Protein AF-A0AAN7Q0F1-F1 (afdb_monomer_lite)

Secondary structure (DSSP, 8-state):
----------TTHHHHHHHHHHHHHHTTTT--EEEEETTEEEEE-HHHHHHH-HHHHHHHHH--S-SS-EEE-TT--HHHHHHHHHHHHHS-----TTTHHHHHHHHHHTT-TTTTT----GGGS-HHHHTTT---HHHHHHHHHHHHHHHHHHHHTTS----------------------S-TTTTHHHHHHTTSS---EE-SSSS-EESSHHHHHHHHHHH-HHHHHHHHTT-

Sequence (235 aa):
MEDQQFILRWHYHETTLLRNLPQLLEAEILTDITISADNQLVKAHRIILASCSPYFLQLFQNMGALQHPVIILHNTNYEELKSLITFIYRGQCLITKKQLPGLLSLAKMLQIQGLCDMKVPFELLNKDVLTKQMHSRDEKIKIRNIVDEEVMKNREEKDNFPVIEREQVKSDHDGGGLDASTSKKSKELLVHMETHEEGCYMCQSCPHVSRSRDALRKHVSYRHQEQYNIKKRRK

InterPro domains:
  IPR000210 BTB/POZ domain [PF00651] (23-117)
  IPR000210 BTB/POZ domain [PS50097] (31-97)
  IPR000210 BTB/POZ domain [SM00225] (31-127)
  IPR011333 SKP1/BTB/POZ domain superfamily [G3DSA:3.30.710.10] (1-120)
  IPR011333 SKP1/BTB/POZ domain superfamily [SSF54695] (7-118)
  IPR051095 Drosophila Developmental Transcription Regulators [PTHR23110] (1-118)

Radius of gyration: 27.04 Å; chains: 1; bounding box: 62×56×85 Å

pLDDT: mean 73.84, std 24.08, range [25.7, 98.44]

Structure (mmCIF, N/CA/C/O backbone):
data_AF-A0AAN7Q0F1-F1
#
_entry.id   AF-A0AAN7Q0F1-F1
#
loop_
_atom_site.group_PDB
_atom_site.id
_atom_site.type_symbol
_atom_site.label_atom_id
_atom_site.label_alt_id
_atom_site.label_comp_id
_atom_site.label_asym_id
_atom_site.label_entity_id
_atom_site.label_seq_id
_atom_site.pdbx_PDB_ins_code
_atom_site.Cartn_x
_atom_site.Cartn_y
_atom_site.Cartn_z
_atom_site.occupancy
_atom_site.B_iso_or_equiv
_atom_site.auth_seq_id
_atom_site.auth_comp_id
_atom_site.auth_asym_id
_atom_site.auth_atom_id
_atom_site.pdbx_PDB_model_num
ATOM 1 N N . MET A 1 1 ? 27.829 -25.741 -33.330 1.00 59.59 1 MET A N 1
ATOM 2 C CA . MET A 1 1 ? 28.224 -24.939 -32.157 1.00 59.59 1 MET A CA 1
ATOM 3 C C . MET A 1 1 ? 27.046 -25.000 -31.215 1.00 59.59 1 MET A C 1
ATOM 5 O O . MET A 1 1 ? 25.963 -24.632 -31.640 1.00 59.59 1 MET A O 1
ATOM 9 N N . GLU A 1 2 ? 27.218 -25.597 -30.041 1.00 68.69 2 GLU A N 1
ATOM 10 C CA . GLU A 1 2 ? 26.165 -25.605 -29.022 1.00 68.69 2 GLU A CA 1
ATOM 11 C C . GLU A 1 2 ? 26.059 -24.203 -28.418 1.00 68.69 2 GLU A C 1
ATOM 13 O O . GLU A 1 2 ? 27.077 -23.613 -28.045 1.00 68.69 2 GLU A O 1
ATOM 18 N N . ASP A 1 3 ? 24.841 -23.666 -28.362 1.00 80.62 3 ASP A N 1
ATOM 19 C CA . ASP A 1 3 ? 24.580 -22.354 -27.779 1.00 80.62 3 ASP A CA 1
ATOM 20 C C . ASP A 1 3 ? 24.811 -22.408 -26.266 1.00 80.62 3 ASP A C 1
ATOM 22 O O . ASP A 1 3 ? 24.102 -23.087 -25.520 1.00 80.62 3 ASP A O 1
ATOM 26 N N . GLN A 1 4 ? 25.829 -21.685 -25.802 1.00 88.00 4 GLN A N 1
ATOM 27 C CA . GLN A 1 4 ? 26.114 -21.549 -24.378 1.00 88.00 4 GLN A CA 1
ATOM 28 C C . GLN A 1 4 ? 25.068 -20.649 -23.710 1.00 88.00 4 GLN A C 1
ATOM 30 O O . GLN A 1 4 ? 24.774 -19.554 -24.190 1.00 88.00 4 GLN A O 1
ATOM 35 N N . GLN A 1 5 ? 24.534 -21.093 -22.569 1.00 91.81 5 GLN A N 1
ATOM 36 C CA . GLN A 1 5 ? 23.579 -20.332 -21.760 1.00 91.81 5 GLN A CA 1
ATOM 37 C C . GLN A 1 5 ? 24.261 -19.715 -20.534 1.00 91.81 5 GLN A C 1
ATOM 39 O O . GLN A 1 5 ? 25.061 -20.363 -19.859 1.00 91.81 5 GLN A O 1
ATOM 44 N N . PHE A 1 6 ? 23.899 -18.470 -20.213 1.00 93.25 6 PHE A N 1
ATOM 45 C CA . PHE A 1 6 ? 24.418 -17.725 -19.063 1.00 93.25 6 PHE A CA 1
ATOM 46 C C . PHE A 1 6 ? 23.272 -17.250 -18.165 1.00 93.25 6 PHE A C 1
ATOM 48 O O . PHE A 1 6 ? 22.249 -16.775 -18.654 1.00 93.25 6 PHE A O 1
ATOM 55 N N . ILE A 1 7 ? 23.467 -17.321 -16.844 1.00 94.00 7 ILE A N 1
ATOM 56 C CA . ILE A 1 7 ? 22.547 -16.745 -15.854 1.00 94.00 7 ILE A CA 1
ATOM 57 C C . ILE A 1 7 ? 23.169 -15.469 -15.294 1.00 94.00 7 ILE A C 1
ATOM 59 O O . ILE A 1 7 ? 24.209 -15.503 -14.637 1.00 94.00 7 ILE A O 1
ATOM 63 N N . LEU A 1 8 ? 22.499 -14.340 -15.515 1.00 95.44 8 LEU A N 1
ATOM 64 C CA . LEU A 1 8 ? 22.856 -13.059 -14.914 1.00 95.44 8 LEU A CA 1
ATOM 65 C C . LEU A 1 8 ? 21.983 -12.817 -13.684 1.00 95.44 8 LEU A C 1
ATOM 67 O O . LEU A 1 8 ? 20.759 -12.922 -13.747 1.00 95.44 8 LEU A O 1
ATOM 71 N N . ARG A 1 9 ? 22.605 -12.467 -12.556 1.00 95.31 9 ARG A N 1
ATOM 72 C CA . ARG A 1 9 ? 21.896 -12.180 -11.305 1.00 95.31 9 ARG A CA 1
ATOM 73 C C . ARG A 1 9 ? 22.138 -10.744 -10.875 1.00 95.31 9 ARG A C 1
ATOM 75 O O . ARG A 1 9 ? 23.267 -10.354 -10.589 1.00 95.31 9 ARG A O 1
ATOM 82 N N . TRP A 1 10 ? 21.063 -9.977 -10.732 1.00 96.06 10 TRP A N 1
ATOM 83 C CA . TRP A 1 10 ? 21.139 -8.647 -10.142 1.00 96.06 10 TRP A CA 1
ATOM 84 C C . TRP A 1 10 ? 21.043 -8.734 -8.613 1.00 96.06 10 TRP A C 1
ATOM 86 O O . TRP A 1 10 ? 19.984 -9.001 -8.049 1.00 96.06 10 TRP A O 1
ATOM 96 N N . HIS A 1 11 ? 22.170 -8.501 -7.935 1.00 92.50 11 HIS A N 1
ATOM 97 C CA . HIS A 1 11 ? 22.303 -8.680 -6.483 1.00 92.50 11 HIS A CA 1
ATOM 98 C C . HIS A 1 11 ? 21.330 -7.828 -5.643 1.00 92.50 11 HIS A C 1
ATOM 100 O O . HIS A 1 11 ? 20.888 -8.274 -4.589 1.00 92.50 11 HIS A O 1
ATOM 106 N N . TYR A 1 12 ? 20.962 -6.636 -6.122 1.00 93.81 12 TYR A N 1
ATOM 107 C CA . TYR A 1 12 ? 20.107 -5.677 -5.410 1.00 93.81 12 TYR A CA 1
ATOM 108 C C . TYR A 1 12 ? 18.735 -5.483 -6.069 1.00 93.81 12 TYR A C 1
ATOM 110 O O . TYR A 1 12 ? 18.110 -4.447 -5.861 1.00 93.81 12 TYR A O 1
ATOM 118 N N . HIS A 1 13 ? 18.273 -6.429 -6.893 1.00 95.44 13 HIS A N 1
ATOM 119 C CA . HIS A 1 13 ? 17.005 -6.298 -7.621 1.00 95.44 13 HIS A CA 1
ATOM 120 C C . HIS A 1 13 ? 15.819 -6.023 -6.683 1.00 95.44 13 HIS A C 1
ATOM 122 O O . HIS A 1 13 ? 15.167 -4.987 -6.788 1.00 95.44 13 HIS A O 1
ATOM 128 N N . GLU A 1 14 ? 15.599 -6.908 -5.709 1.00 92.19 14 GLU A N 1
ATOM 129 C CA . GLU A 1 14 ? 14.485 -6.812 -4.760 1.00 92.19 14 GLU A CA 1
ATOM 130 C C . GLU A 1 14 ? 14.568 -5.538 -3.907 1.00 92.19 14 GLU A C 1
ATOM 132 O O . GLU A 1 14 ? 13.613 -4.769 -3.834 1.00 92.19 14 GLU A O 1
ATOM 137 N N . THR A 1 15 ? 15.735 -5.251 -3.321 1.00 93.69 15 THR A N 1
ATOM 138 C CA . THR A 1 15 ? 15.915 -4.066 -2.468 1.00 93.69 15 THR A CA 1
ATOM 139 C C . THR A 1 15 ? 15.787 -2.757 -3.241 1.00 93.69 15 THR A C 1
ATOM 141 O O . THR A 1 15 ? 15.302 -1.771 -2.688 1.00 93.69 15 THR A O 1
ATOM 144 N N . THR A 1 16 ? 16.183 -2.732 -4.517 1.00 93.94 16 THR A N 1
ATOM 145 C CA . THR A 1 16 ? 15.994 -1.564 -5.387 1.00 93.94 16 THR A CA 1
ATOM 146 C C . THR A 1 16 ? 14.513 -1.320 -5.647 1.00 93.94 16 THR A C 1
ATOM 148 O O . THR A 1 16 ? 14.058 -0.189 -5.490 1.00 93.94 16 THR A O 1
ATOM 151 N N . LEU A 1 17 ? 13.750 -2.367 -5.979 1.00 92.62 17 LEU A N 1
ATOM 152 C CA . LEU A 1 17 ? 12.304 -2.255 -6.179 1.00 92.62 17 LEU A CA 1
ATOM 153 C C . LEU A 1 17 ? 11.599 -1.773 -4.906 1.00 92.62 17 LEU A C 1
ATOM 155 O O . LEU A 1 17 ? 10.902 -0.760 -4.940 1.00 92.62 17 LEU A O 1
ATOM 159 N N . LEU A 1 18 ? 11.849 -2.431 -3.770 1.00 92.81 18 LEU A N 1
ATOM 160 C CA . LEU A 1 18 ? 11.224 -2.087 -2.487 1.00 92.81 18 LEU A CA 1
ATOM 161 C C . LEU A 1 18 ? 11.570 -0.669 -2.013 1.00 92.81 18 LEU A C 1
ATOM 163 O O . LEU A 1 18 ? 10.745 -0.007 -1.391 1.00 92.81 18 LEU A O 1
ATOM 167 N N . ARG A 1 19 ? 12.776 -0.171 -2.315 1.00 94.25 19 ARG A N 1
ATOM 168 C CA . ARG A 1 19 ? 13.173 1.204 -1.981 1.00 94.25 19 ARG A CA 1
ATOM 169 C C . ARG A 1 19 ? 12.475 2.244 -2.856 1.00 94.25 19 ARG A C 1
ATOM 171 O O . ARG A 1 19 ? 12.146 3.320 -2.362 1.00 94.25 19 ARG A O 1
ATOM 178 N N . ASN A 1 20 ? 12.286 1.946 -4.138 1.00 96.44 20 ASN A N 1
ATOM 179 C CA . ASN A 1 20 ? 11.806 2.923 -5.111 1.00 96.44 20 ASN A CA 1
ATOM 180 C C . ASN A 1 20 ? 10.270 3.027 -5.132 1.00 96.44 20 ASN A C 1
ATOM 182 O O . ASN A 1 20 ? 9.744 4.114 -5.347 1.00 96.44 20 ASN A O 1
ATOM 186 N N . LEU A 1 21 ? 9.537 1.936 -4.878 1.00 96.31 21 LEU A N 1
ATOM 187 C CA . LEU A 1 21 ? 8.065 1.933 -4.914 1.00 96.31 21 LEU A CA 1
ATOM 188 C C . LEU A 1 21 ? 7.411 2.977 -3.981 1.00 96.31 21 LEU A C 1
ATOM 190 O O . LEU A 1 21 ? 6.522 3.693 -4.445 1.00 96.31 21 LEU A O 1
ATOM 194 N N . PRO A 1 22 ? 7.837 3.146 -2.710 1.00 96.88 22 PRO A N 1
ATOM 195 C CA . PRO A 1 22 ? 7.318 4.216 -1.856 1.00 96.88 22 PRO A CA 1
ATOM 196 C C . PRO A 1 22 ? 7.582 5.622 -2.407 1.00 96.88 22 PRO A C 1
ATOM 198 O O . PRO A 1 22 ? 6.739 6.498 -2.259 1.00 96.88 22 PRO A O 1
ATOM 201 N N . GLN A 1 23 ? 8.729 5.838 -3.060 1.00 97.12 23 GLN A N 1
ATOM 202 C CA . GLN A 1 23 ? 9.081 7.139 -3.639 1.00 97.12 23 GLN A CA 1
ATOM 203 C C . GLN A 1 23 ? 8.182 7.479 -4.832 1.00 97.12 23 GLN A C 1
ATOM 205 O O . GLN A 1 23 ? 7.771 8.626 -4.982 1.00 97.12 23 GLN A O 1
ATOM 210 N N . LEU A 1 24 ? 7.841 6.481 -5.657 1.00 98.12 24 LEU A N 1
ATOM 211 C CA . LEU A 1 24 ? 6.886 6.653 -6.755 1.00 98.12 24 LEU A CA 1
ATOM 212 C C . LEU A 1 24 ? 5.495 7.022 -6.233 1.00 98.12 24 LEU A C 1
ATOM 214 O O . LEU A 1 24 ? 4.855 7.906 -6.792 1.00 98.12 24 LEU A O 1
ATOM 218 N N . LEU A 1 25 ? 5.058 6.395 -5.135 1.00 97.81 25 LEU A N 1
ATOM 219 C CA . LEU A 1 25 ? 3.794 6.733 -4.482 1.00 97.81 25 LEU A CA 1
ATOM 220 C C . LEU A 1 25 ? 3.794 8.171 -3.946 1.00 97.81 25 LEU A C 1
ATOM 222 O O . LEU A 1 25 ? 2.850 8.908 -4.205 1.00 97.81 25 LEU A O 1
ATOM 226 N N . GLU A 1 26 ? 4.840 8.571 -3.219 1.00 96.62 26 GLU A N 1
ATOM 227 C CA . GLU A 1 26 ? 4.962 9.918 -2.639 1.00 96.62 26 GLU A CA 1
ATOM 228 C C . GLU A 1 26 ? 5.005 11.018 -3.703 1.00 96.62 26 GLU A C 1
ATOM 230 O O . GLU A 1 26 ? 4.453 12.095 -3.497 1.00 96.62 26 GLU A O 1
ATOM 235 N N . ALA A 1 27 ? 5.634 10.739 -4.845 1.00 97.75 27 ALA A N 1
ATOM 236 C CA . ALA A 1 27 ? 5.662 11.637 -5.995 1.00 97.75 27 ALA A CA 1
ATOM 237 C C . ALA A 1 27 ? 4.423 11.506 -6.904 1.00 97.75 27 ALA A C 1
ATOM 239 O O . ALA A 1 27 ? 4.342 12.191 -7.922 1.00 97.75 27 ALA A O 1
ATOM 240 N N . GLU A 1 28 ? 3.486 10.612 -6.571 1.00 97.38 28 GLU A N 1
ATOM 241 C CA . GLU A 1 28 ? 2.289 10.274 -7.353 1.00 97.38 28 GLU A CA 1
ATOM 242 C C . GLU A 1 28 ? 2.571 9.848 -8.812 1.00 97.38 28 GLU A C 1
ATOM 244 O O . GLU A 1 28 ? 1.696 9.913 -9.681 1.00 97.38 28 GLU A O 1
ATOM 249 N N . ILE A 1 29 ? 3.787 9.374 -9.090 1.00 97.69 29 ILE A N 1
ATOM 250 C CA . ILE A 1 29 ? 4.249 8.982 -10.425 1.00 97.69 29 ILE A CA 1
ATOM 251 C C . ILE A 1 29 ? 3.625 7.642 -10.800 1.00 97.69 29 ILE A C 1
ATOM 253 O O . ILE A 1 29 ? 3.777 6.681 -10.062 1.00 97.69 29 ILE A O 1
ATOM 257 N N . LEU A 1 30 ? 2.992 7.563 -11.977 1.00 96.88 30 LEU A N 1
ATOM 258 C CA . LEU A 1 30 ? 2.346 6.345 -12.502 1.00 96.88 30 LEU A CA 1
ATOM 259 C C . LEU A 1 30 ? 1.226 5.784 -11.608 1.00 96.88 30 LEU A C 1
ATOM 261 O O . LEU A 1 30 ? 0.838 4.626 -11.756 1.00 96.88 30 LEU A O 1
ATOM 265 N N . THR A 1 31 ? 0.677 6.605 -10.712 1.00 97.75 31 THR A N 1
ATOM 266 C CA . THR A 1 31 ? -0.538 6.240 -9.984 1.00 97.75 31 THR A CA 1
ATOM 267 C C . THR A 1 31 ? -1.717 6.160 -10.953 1.00 97.75 31 THR A C 1
ATOM 269 O O . THR A 1 31 ? -1.927 7.054 -11.768 1.00 97.75 31 THR A O 1
ATOM 272 N N . ASP A 1 32 ? -2.477 5.074 -10.873 1.00 96.62 32 ASP A N 1
ATOM 273 C CA . ASP A 1 32 ? -3.534 4.698 -11.822 1.00 96.62 32 ASP A CA 1
ATOM 274 C C . ASP A 1 32 ? -4.868 4.391 -11.117 1.00 96.62 32 ASP A C 1
ATOM 276 O O . ASP A 1 32 ? -5.808 3.859 -11.712 1.00 96.62 32 ASP A O 1
ATOM 280 N N . ILE A 1 33 ? -4.956 4.711 -9.824 1.00 97.62 33 ILE A N 1
ATOM 281 C CA . ILE A 1 33 ? -6.174 4.623 -9.023 1.00 97.62 33 ILE A CA 1
ATOM 282 C C . ILE A 1 33 ? -6.177 5.651 -7.895 1.00 97.62 33 ILE A C 1
ATOM 284 O O . ILE A 1 33 ? -5.130 6.018 -7.358 1.00 97.62 33 ILE A O 1
ATOM 288 N N . THR A 1 34 ? -7.375 6.085 -7.504 1.00 97.81 34 THR A N 1
ATOM 289 C CA . THR A 1 34 ? -7.605 6.903 -6.310 1.00 97.81 34 THR A CA 1
ATOM 290 C C . THR A 1 34 ? -8.558 6.182 -5.361 1.00 97.81 34 THR A C 1
ATOM 292 O O . THR A 1 34 ? -9.585 5.656 -5.781 1.00 97.81 34 THR A O 1
ATOM 295 N N . ILE A 1 35 ? -8.249 6.176 -4.068 1.00 98.00 35 ILE A N 1
ATOM 296 C CA . ILE A 1 35 ? -9.118 5.662 -3.007 1.00 98.00 35 ILE A CA 1
ATOM 297 C C . ILE A 1 35 ? -9.531 6.837 -2.124 1.00 98.00 35 ILE A C 1
ATOM 299 O O . ILE A 1 35 ? -8.685 7.610 -1.681 1.00 98.00 35 ILE A O 1
ATOM 303 N N . SER A 1 36 ? -10.827 6.980 -1.876 1.00 97.19 36 SER A N 1
ATOM 304 C CA . SER A 1 36 ? -11.393 8.009 -1.019 1.00 97.19 36 SER A CA 1
ATOM 305 C C . SER A 1 36 ? -11.847 7.436 0.319 1.00 97.19 36 SER A C 1
ATOM 307 O O . SER A 1 36 ? -12.524 6.410 0.353 1.00 97.19 36 SER A O 1
ATOM 309 N N . ALA A 1 37 ? -11.499 8.125 1.402 1.00 96.56 37 ALA A N 1
ATOM 310 C CA . ALA A 1 37 ? -11.965 7.875 2.765 1.00 96.56 37 ALA A CA 1
ATOM 311 C C . ALA A 1 37 ? -12.112 9.223 3.488 1.00 96.56 37 ALA A C 1
ATOM 313 O O . ALA A 1 37 ? -11.279 10.106 3.289 1.00 96.56 37 ALA A O 1
ATOM 314 N N . ASP A 1 38 ? -13.169 9.406 4.285 1.00 93.94 38 ASP A N 1
ATOM 315 C CA . ASP A 1 38 ? -13.500 10.675 4.963 1.00 93.94 38 ASP A CA 1
ATOM 316 C C . ASP A 1 38 ? -13.369 11.929 4.069 1.00 93.94 38 ASP A C 1
ATOM 318 O O . ASP A 1 38 ? -12.799 12.944 4.470 1.00 93.94 38 ASP A O 1
ATOM 322 N N . ASN A 1 39 ? -13.870 11.860 2.829 1.00 91.94 39 ASN A N 1
ATOM 323 C CA . ASN A 1 39 ? -13.773 12.923 1.811 1.00 91.94 39 ASN A CA 1
ATOM 324 C C . ASN A 1 39 ? -12.340 13.336 1.423 1.00 91.94 39 ASN A C 1
ATOM 326 O O . ASN A 1 39 ? -12.150 14.318 0.708 1.00 91.94 39 ASN A O 1
ATOM 330 N N . GLN A 1 40 ? -11.331 12.590 1.860 1.00 97.19 40 GLN A N 1
ATOM 331 C CA . GLN A 1 40 ? -9.945 12.749 1.446 1.00 97.19 40 GLN A CA 1
ATOM 332 C C . GLN A 1 40 ? -9.588 11.680 0.417 1.00 97.19 40 GLN A C 1
ATOM 334 O O . GLN A 1 40 ? -10.254 10.648 0.315 1.00 97.19 40 GLN A O 1
ATOM 339 N N . LEU A 1 41 ? -8.561 11.954 -0.385 1.00 96.94 41 LEU A N 1
ATOM 340 C CA . LEU A 1 41 ? -8.155 11.133 -1.522 1.00 96.94 41 LEU A CA 1
ATOM 341 C C . LEU A 1 41 ? -6.727 10.633 -1.321 1.00 96.94 41 LEU A C 1
ATOM 343 O O . LEU A 1 41 ? -5.847 11.395 -0.930 1.00 96.94 41 LEU A O 1
ATOM 347 N N . VAL A 1 42 ? -6.497 9.363 -1.639 1.00 97.88 42 VAL A N 1
ATOM 348 C CA . VAL A 1 42 ? -5.178 8.731 -1.660 1.00 97.88 42 VAL A CA 1
ATOM 349 C C . VAL A 1 42 ? -4.976 8.105 -3.032 1.00 97.88 42 VAL A C 1
ATOM 351 O O . VAL A 1 42 ? -5.721 7.203 -3.419 1.00 97.88 42 VAL A O 1
ATOM 354 N N . LYS A 1 43 ? -3.981 8.579 -3.783 1.00 98.25 43 LYS A N 1
ATOM 355 C CA . LYS A 1 43 ? -3.572 7.938 -5.038 1.00 98.25 43 LYS A CA 1
ATOM 356 C C . LYS A 1 43 ? -2.710 6.714 -4.754 1.00 98.25 43 LYS A C 1
ATOM 358 O O . LYS A 1 43 ? -2.011 6.670 -3.746 1.00 98.25 43 LYS A O 1
ATOM 363 N N . ALA A 1 44 ? -2.761 5.720 -5.633 1.00 98.44 44 ALA A N 1
ATOM 364 C CA . ALA A 1 44 ? -1.966 4.503 -5.518 1.00 98.44 44 ALA A CA 1
ATOM 365 C C . ALA A 1 44 ? -1.759 3.831 -6.883 1.00 98.44 44 ALA A C 1
ATOM 367 O O . ALA A 1 44 ? -2.270 4.288 -7.904 1.00 98.44 44 ALA A O 1
ATOM 368 N N . HIS A 1 45 ? -1.007 2.731 -6.873 1.00 98.00 45 HIS A N 1
ATOM 369 C CA . HIS A 1 45 ? -0.809 1.834 -8.006 1.00 98.00 45 HIS A CA 1
ATOM 370 C C . HIS A 1 45 ? -1.660 0.572 -7.835 1.00 98.00 45 HIS A C 1
ATOM 372 O O . HIS A 1 45 ? -1.500 -0.164 -6.852 1.00 98.00 45 HIS A O 1
ATOM 378 N N . ARG A 1 46 ? -2.515 0.275 -8.813 1.00 96.69 46 ARG A N 1
ATOM 379 C CA . ARG A 1 46 ? -3.381 -0.913 -8.843 1.00 96.69 46 ARG A CA 1
ATOM 380 C C . ARG A 1 46 ? -2.579 -2.194 -8.713 1.00 96.69 46 ARG A C 1
ATOM 382 O O . ARG A 1 46 ? -2.978 -3.083 -7.971 1.00 96.69 46 ARG A O 1
ATOM 389 N N . ILE A 1 47 ? -1.435 -2.278 -9.393 1.00 96.88 47 ILE A N 1
ATOM 390 C CA . ILE A 1 47 ? -0.609 -3.489 -9.396 1.00 96.88 47 ILE A CA 1
ATOM 391 C C . ILE A 1 47 ? -0.094 -3.842 -7.995 1.00 96.88 47 ILE A C 1
ATOM 393 O O . ILE A 1 47 ? -0.138 -5.004 -7.602 1.00 96.88 47 ILE A O 1
ATOM 397 N N . ILE A 1 48 ? 0.312 -2.835 -7.217 1.00 98.00 48 ILE A N 1
ATOM 398 C CA . ILE A 1 48 ? 0.821 -3.023 -5.856 1.00 98.00 48 ILE A CA 1
ATOM 399 C C . ILE A 1 48 ? -0.320 -3.400 -4.908 1.00 98.00 48 ILE A C 1
ATOM 401 O O . ILE A 1 48 ? -0.197 -4.333 -4.116 1.00 98.00 48 ILE A O 1
ATOM 405 N N . LEU A 1 49 ? -1.468 -2.728 -5.028 1.00 98.25 49 LEU A N 1
ATOM 406 C CA . LEU A 1 49 ? -2.654 -3.073 -4.246 1.00 98.25 49 LEU A CA 1
ATOM 407 C C . LEU A 1 49 ? -3.122 -4.507 -4.535 1.00 98.25 49 LEU A C 1
ATOM 409 O O . LEU A 1 49 ? -3.349 -5.267 -3.600 1.00 98.25 49 LEU A O 1
ATOM 413 N N . ALA A 1 50 ? -3.200 -4.901 -5.807 1.00 97.81 50 ALA A N 1
ATOM 414 C CA . ALA A 1 50 ? -3.601 -6.243 -6.220 1.00 97.81 50 ALA A CA 1
ATOM 415 C C . ALA A 1 50 ? -2.619 -7.328 -5.756 1.00 97.81 50 ALA A C 1
ATOM 417 O O . ALA A 1 50 ? -3.055 -8.410 -5.370 1.00 97.81 50 ALA A O 1
ATOM 418 N N . SER A 1 51 ? -1.309 -7.049 -5.745 1.00 96.81 51 SER A N 1
ATOM 419 C CA . SER A 1 51 ? -0.313 -8.021 -5.272 1.00 96.81 51 SER A CA 1
ATOM 420 C C . SER A 1 51 ? -0.426 -8.334 -3.781 1.00 96.81 51 SER A C 1
ATOM 422 O O . SER A 1 51 ? -0.025 -9.413 -3.361 1.00 96.81 51 SER A O 1
ATOM 424 N N . CYS A 1 52 ? -0.981 -7.412 -2.990 1.00 97.00 52 CYS A N 1
ATOM 425 C CA . CYS A 1 52 ? -1.087 -7.545 -1.537 1.00 97.00 52 CYS A CA 1
ATOM 426 C C . CYS A 1 52 ? -2.518 -7.828 -1.056 1.00 97.00 52 CYS A C 1
ATOM 428 O O . CYS A 1 52 ? -2.742 -7.951 0.148 1.00 97.00 52 CYS A O 1
ATOM 430 N N . SER A 1 53 ? -3.494 -7.890 -1.966 1.00 98.12 53 SER A N 1
ATOM 431 C CA . SER A 1 53 ? -4.915 -7.997 -1.640 1.00 98.12 53 SER A CA 1
ATOM 432 C C . SER A 1 53 ? -5.675 -8.778 -2.714 1.00 98.12 53 SER A C 1
ATOM 434 O O . SER A 1 53 ? -5.911 -8.254 -3.810 1.00 98.12 53 SER A O 1
ATOM 436 N N . PRO A 1 54 ? -6.139 -10.002 -2.399 1.00 97.19 54 PRO A N 1
ATOM 437 C CA . PRO A 1 54 ? -7.032 -10.749 -3.280 1.00 97.19 54 PRO A CA 1
ATOM 438 C C . PRO A 1 54 ? -8.320 -9.975 -3.601 1.00 97.19 54 PRO A C 1
ATOM 440 O O . PRO A 1 54 ? -8.809 -10.047 -4.726 1.00 97.19 54 PRO A O 1
ATOM 443 N N . TYR A 1 55 ? -8.823 -9.179 -2.649 1.00 97.38 55 TYR A N 1
ATOM 444 C CA . TYR A 1 55 ? -9.966 -8.286 -2.850 1.00 97.38 55 TYR A CA 1
ATOM 445 C C . TYR A 1 55 ? -9.698 -7.258 -3.958 1.00 97.38 55 TYR A C 1
ATOM 447 O O . TYR A 1 55 ? -10.475 -7.167 -4.908 1.00 97.38 55 TYR A O 1
ATOM 455 N N . PHE A 1 56 ? -8.592 -6.507 -3.881 1.00 97.50 56 PHE A N 1
ATOM 456 C CA . PHE A 1 56 ? -8.265 -5.517 -4.911 1.00 97.50 56 PHE A CA 1
ATOM 457 C C . PHE A 1 56 ? -7.975 -6.173 -6.260 1.00 97.50 56 PHE A C 1
ATOM 459 O O . PHE A 1 56 ? -8.397 -5.644 -7.285 1.00 97.50 56 PHE A O 1
ATOM 466 N N . LEU A 1 57 ? -7.319 -7.338 -6.275 1.00 97.06 57 LEU A N 1
ATOM 467 C CA . LEU A 1 57 ? -7.096 -8.097 -7.504 1.00 97.06 57 LEU A CA 1
ATOM 468 C C . LEU A 1 57 ? -8.422 -8.431 -8.204 1.00 97.06 57 LEU A C 1
ATOM 470 O O . LEU A 1 57 ? -8.594 -8.087 -9.373 1.00 97.06 57 LEU A O 1
ATOM 474 N N . GLN A 1 58 ? -9.370 -9.040 -7.487 1.00 96.56 58 GLN A N 1
ATOM 475 C CA . GLN A 1 58 ? -10.690 -9.376 -8.030 1.00 96.56 58 GLN A CA 1
ATOM 476 C C . GLN A 1 58 ? -11.464 -8.125 -8.455 1.00 96.56 58 GLN A C 1
ATOM 478 O O . GLN A 1 58 ? -12.063 -8.090 -9.530 1.00 96.56 58 GLN A O 1
ATOM 483 N N . LEU A 1 59 ? -11.423 -7.071 -7.638 1.00 95.38 59 LEU A N 1
ATOM 484 C CA . LEU A 1 59 ? -12.078 -5.805 -7.944 1.00 95.38 59 LEU A CA 1
ATOM 485 C C . LEU A 1 59 ? -11.550 -5.204 -9.254 1.00 95.38 59 LEU A C 1
ATOM 487 O O . LEU A 1 59 ? -12.338 -4.796 -10.103 1.00 95.38 59 LEU A O 1
ATOM 491 N N . PHE A 1 60 ? -10.230 -5.172 -9.447 1.00 94.88 60 PHE A N 1
ATOM 492 C CA . PHE A 1 60 ? -9.613 -4.582 -10.635 1.00 94.88 60 PHE A CA 1
ATOM 493 C C . PHE A 1 60 ? -9.753 -5.438 -11.889 1.00 94.88 60 PHE A C 1
ATOM 495 O O . PHE A 1 60 ? -9.780 -4.861 -12.972 1.00 94.88 60 PHE A O 1
ATOM 502 N N . GLN A 1 61 ? -9.844 -6.765 -11.763 1.00 93.06 61 GLN A N 1
ATOM 503 C CA . GLN A 1 61 ? -10.148 -7.661 -12.886 1.00 93.06 61 GLN A CA 1
ATOM 504 C C . GLN A 1 61 ? -11.553 -7.420 -13.444 1.00 93.06 61 GLN A C 1
ATOM 506 O O . GLN A 1 61 ? -11.765 -7.520 -14.649 1.00 93.06 61 GLN A O 1
ATOM 511 N N . ASN A 1 62 ? -12.496 -7.068 -12.570 1.00 88.75 62 ASN A N 1
ATOM 512 C CA . ASN A 1 62 ? -13.877 -6.778 -12.944 1.00 88.75 62 ASN A CA 1
ATOM 513 C C . ASN A 1 62 ? -14.096 -5.315 -13.362 1.00 88.75 62 ASN A C 1
ATOM 515 O O . ASN A 1 62 ? -15.164 -4.973 -13.872 1.00 88.75 62 ASN A O 1
ATOM 519 N N . MET A 1 63 ? -13.109 -4.435 -13.157 1.00 87.25 63 MET A N 1
ATOM 520 C CA . MET A 1 63 ? -13.168 -3.074 -13.685 1.00 87.25 63 MET A CA 1
ATOM 521 C C . MET A 1 63 ? -12.909 -3.093 -15.193 1.00 87.25 63 MET A C 1
ATOM 523 O O . MET A 1 63 ? -11.885 -3.592 -15.654 1.00 87.25 63 MET A O 1
ATOM 527 N N . GLY A 1 64 ? -13.828 -2.499 -15.957 1.00 79.25 64 GLY A N 1
ATOM 528 C CA . GLY A 1 64 ? -13.636 -2.256 -17.386 1.00 79.25 64 GLY A CA 1
ATOM 529 C C . GLY A 1 64 ? -12.529 -1.232 -17.673 1.00 79.25 64 GLY A C 1
ATOM 530 O O . GLY A 1 64 ? -11.757 -0.844 -16.794 1.00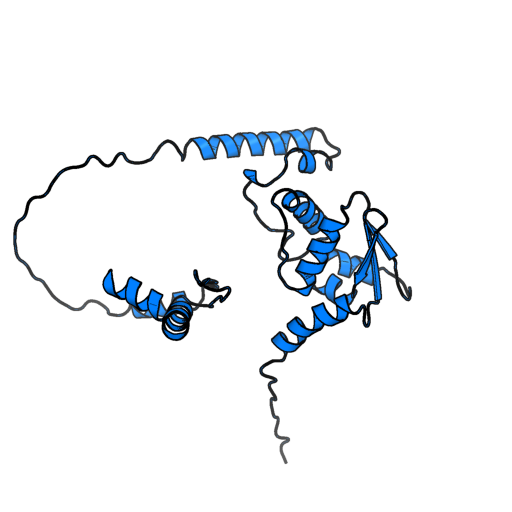 79.25 64 GLY A O 1
ATOM 531 N N . ALA A 1 65 ? -12.474 -0.750 -18.916 1.00 75.69 65 ALA A N 1
ATOM 532 C CA . ALA A 1 65 ? -11.503 0.249 -19.364 1.00 75.69 65 ALA A CA 1
ATOM 533 C C . ALA A 1 65 ? -11.800 1.652 -18.790 1.00 75.69 65 ALA A C 1
ATOM 535 O O . ALA A 1 65 ? -12.198 2.569 -19.503 1.00 75.69 65 ALA A O 1
ATOM 536 N N . LEU A 1 66 ? -11.625 1.821 -17.481 1.00 76.00 66 LEU A N 1
ATOM 537 C CA . LEU A 1 66 ? -11.569 3.119 -16.817 1.00 76.00 66 LEU A CA 1
ATOM 538 C C . LEU A 1 66 ? -10.107 3.556 -16.740 1.00 76.00 66 LEU A C 1
ATOM 540 O O . LEU A 1 66 ? -9.268 2.804 -16.249 1.00 76.00 66 LEU A O 1
ATOM 544 N N . GLN A 1 67 ? -9.810 4.770 -17.213 1.00 79.94 67 GLN A N 1
ATOM 545 C CA . GLN A 1 67 ? -8.436 5.285 -17.218 1.00 79.94 67 GLN A CA 1
ATOM 546 C C . GLN A 1 67 ? -7.880 5.475 -15.798 1.00 79.94 67 GLN A C 1
ATOM 548 O O . GLN A 1 67 ? -6.721 5.157 -15.566 1.00 79.94 67 GLN A O 1
ATOM 553 N N . HIS A 1 68 ? -8.701 5.964 -14.856 1.00 92.94 68 HIS A N 1
ATOM 554 C CA . HIS A 1 68 ? -8.284 6.227 -13.471 1.00 92.94 68 HIS A CA 1
ATOM 555 C C . HIS A 1 68 ? -9.479 6.134 -12.498 1.00 92.94 68 HIS A C 1
ATOM 557 O O . HIS A 1 68 ? -10.114 7.149 -12.199 1.00 92.94 68 HIS A O 1
ATOM 563 N N . PRO A 1 69 ? -9.869 4.928 -12.046 1.00 94.06 69 PRO A N 1
ATOM 564 C CA . PRO A 1 69 ? -11.029 4.749 -11.174 1.00 94.06 69 PRO A CA 1
ATOM 565 C C . PRO A 1 69 ? -10.849 5.417 -9.801 1.00 94.06 69 PRO A C 1
ATOM 567 O O . PRO A 1 69 ? -9.746 5.472 -9.253 1.00 94.06 69 PRO A O 1
ATOM 570 N N . VAL A 1 70 ? -11.964 5.878 -9.220 1.00 95.06 70 VAL A N 1
ATOM 571 C CA . VAL A 1 70 ? -12.035 6.371 -7.836 1.00 95.06 70 VAL A CA 1
ATOM 572 C C . VAL A 1 70 ? -12.878 5.403 -7.005 1.00 95.06 70 VAL A C 1
ATOM 574 O O . VAL A 1 70 ? -14.070 5.249 -7.259 1.00 95.06 70 VAL A O 1
ATOM 577 N N . ILE A 1 71 ? -12.268 4.747 -6.018 1.00 95.12 71 ILE A N 1
ATOM 578 C CA . ILE A 1 71 ? -12.957 3.855 -5.075 1.00 95.12 71 ILE A CA 1
ATOM 579 C C . ILE A 1 71 ? -13.315 4.643 -3.827 1.00 95.12 71 ILE A C 1
ATOM 581 O O . ILE A 1 71 ? -12.436 5.235 -3.214 1.00 95.12 71 ILE A O 1
ATOM 585 N N . ILE A 1 72 ? -14.573 4.607 -3.403 1.00 96.06 72 ILE A N 1
ATOM 586 C CA . ILE A 1 72 ? -15.018 5.270 -2.174 1.00 96.06 72 ILE A CA 1
ATOM 587 C C . ILE A 1 72 ? -15.192 4.215 -1.081 1.00 96.06 72 ILE A C 1
ATOM 589 O O . ILE A 1 72 ? -16.004 3.301 -1.218 1.00 96.06 72 ILE A O 1
ATOM 593 N N . LEU A 1 73 ? -14.427 4.339 0.003 1.00 95.00 73 LEU A N 1
ATOM 594 C CA . LEU A 1 73 ? -14.535 3.489 1.183 1.00 95.00 73 LEU A CA 1
ATOM 595 C C . LEU A 1 73 ? -15.401 4.182 2.234 1.00 95.00 73 LEU A C 1
ATOM 597 O O . LEU A 1 73 ? -15.001 5.162 2.865 1.00 95.00 73 LEU A O 1
ATOM 601 N N . HIS A 1 74 ? -16.610 3.664 2.427 1.00 91.06 74 HIS A N 1
ATOM 602 C CA . HIS A 1 74 ? -17.527 4.178 3.438 1.00 91.06 74 HIS A CA 1
ATOM 603 C C . HIS A 1 74 ? -17.081 3.778 4.849 1.00 91.06 74 HIS A C 1
ATOM 605 O O . HIS A 1 74 ? -16.557 2.684 5.058 1.00 91.06 74 HIS A O 1
ATOM 611 N N . ASN A 1 75 ? -17.332 4.656 5.827 1.00 89.25 75 ASN A N 1
ATOM 612 C CA . ASN A 1 75 ? -17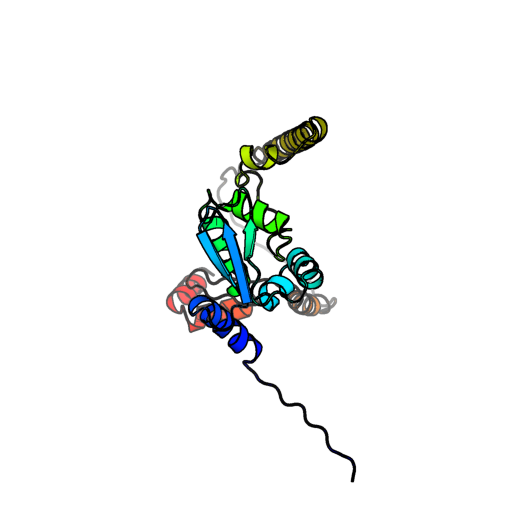.028 4.428 7.247 1.00 89.25 75 ASN A CA 1
ATOM 613 C C . ASN A 1 75 ? -15.563 4.045 7.522 1.00 89.25 75 ASN A C 1
ATOM 615 O O . ASN A 1 75 ? -15.280 3.316 8.471 1.00 89.25 75 ASN A O 1
ATOM 619 N N . THR A 1 76 ? -14.645 4.504 6.674 1.00 93.19 76 THR A N 1
ATOM 620 C CA . THR A 1 76 ? -13.211 4.253 6.808 1.00 93.19 76 THR A CA 1
ATOM 621 C C . THR A 1 76 ? -12.527 5.541 7.210 1.00 93.19 76 THR A C 1
ATOM 623 O O . THR A 1 76 ? -12.672 6.544 6.515 1.00 93.19 76 THR A O 1
ATOM 626 N N . ASN A 1 77 ? -11.766 5.501 8.304 1.00 94.62 77 ASN A N 1
ATOM 627 C CA . ASN A 1 77 ? -11.010 6.663 8.731 1.00 94.62 77 ASN A CA 1
ATOM 628 C C . ASN A 1 77 ? -9.855 6.941 7.756 1.00 94.62 77 ASN A C 1
ATOM 630 O O . ASN A 1 77 ? -9.107 6.027 7.398 1.00 94.62 77 ASN A O 1
ATOM 634 N N . TYR A 1 78 ? -9.670 8.199 7.353 1.00 96.81 78 TYR A N 1
ATOM 635 C CA . TYR A 1 78 ? -8.588 8.556 6.426 1.00 96.81 78 TYR A CA 1
ATOM 636 C C . TYR A 1 78 ? -7.187 8.189 6.947 1.00 96.81 78 TYR A C 1
ATOM 638 O O . TYR A 1 78 ? -6.362 7.688 6.182 1.00 96.81 78 TYR A O 1
ATOM 646 N N . GLU A 1 79 ? -6.907 8.381 8.240 1.00 96.44 79 GLU A N 1
ATOM 647 C CA . GLU A 1 79 ? -5.597 8.043 8.813 1.00 96.44 79 GLU A CA 1
ATOM 648 C C . GLU A 1 79 ? -5.356 6.530 8.803 1.00 96.44 79 GLU A C 1
ATOM 650 O O . GLU A 1 79 ? -4.240 6.087 8.541 1.00 96.44 79 GLU A O 1
ATOM 655 N N . GLU A 1 80 ? -6.397 5.720 9.013 1.00 95.69 80 GLU A N 1
ATOM 656 C CA . GLU A 1 80 ? -6.305 4.259 8.905 1.00 95.69 80 GLU A CA 1
ATOM 657 C C . GLU A 1 80 ? -6.017 3.827 7.465 1.00 95.69 80 GLU A C 1
ATOM 659 O O . GLU A 1 80 ? -5.128 3.003 7.245 1.00 95.69 80 GLU A O 1
ATOM 664 N N . LEU A 1 81 ? -6.692 4.427 6.475 1.00 97.62 81 LEU A N 1
ATOM 665 C CA . LEU A 1 81 ? -6.393 4.186 5.062 1.00 97.62 81 LEU A CA 1
ATOM 666 C C . LEU A 1 81 ? -4.946 4.573 4.732 1.00 97.62 81 LEU A C 1
ATOM 668 O O . LEU A 1 81 ? -4.221 3.796 4.113 1.00 97.62 81 LEU A O 1
ATOM 672 N N . LYS A 1 82 ? -4.491 5.745 5.175 1.00 97.62 82 LYS A N 1
ATOM 673 C CA . LYS A 1 82 ? -3.122 6.215 4.942 1.00 97.62 82 LYS A CA 1
ATOM 674 C C . LYS A 1 82 ? -2.083 5.290 5.579 1.00 97.62 82 LYS A C 1
ATOM 676 O O . LYS A 1 82 ? -1.085 4.953 4.934 1.00 97.62 82 LYS A O 1
ATOM 681 N N . SER A 1 83 ? -2.315 4.834 6.810 1.00 97.88 83 SER A N 1
ATOM 682 C CA . SER A 1 83 ? -1.463 3.845 7.478 1.00 97.88 83 SER A CA 1
ATOM 683 C C . SER A 1 83 ? -1.456 2.504 6.742 1.00 97.88 83 SER A C 1
ATOM 685 O O . SER A 1 83 ? -0.388 1.912 6.589 1.00 97.88 83 SER A O 1
ATOM 687 N N . LEU A 1 84 ? -2.603 2.055 6.224 1.00 98.06 84 LEU A N 1
ATOM 688 C CA . LEU A 1 84 ? -2.709 0.824 5.442 1.00 98.06 84 LEU A CA 1
ATOM 689 C C . LEU A 1 84 ? -1.908 0.906 4.140 1.00 98.06 84 LEU A C 1
ATOM 691 O O . LEU A 1 84 ? -1.118 0.014 3.844 1.00 98.06 84 LEU A O 1
ATOM 695 N N . ILE A 1 85 ? -2.062 1.995 3.385 1.00 98.19 85 ILE A N 1
ATOM 696 C CA . ILE A 1 85 ? -1.296 2.222 2.155 1.00 98.19 85 ILE A CA 1
ATOM 697 C C . ILE A 1 85 ? 0.201 2.308 2.476 1.00 98.19 85 ILE A C 1
ATOM 699 O O . ILE A 1 85 ? 1.016 1.686 1.800 1.00 98.19 85 ILE A O 1
ATOM 703 N N . THR A 1 86 ? 0.579 2.988 3.561 1.00 97.62 86 THR A N 1
ATOM 704 C CA . THR A 1 86 ? 1.976 3.032 4.024 1.00 97.62 86 THR A CA 1
ATOM 705 C C . THR A 1 86 ? 2.514 1.627 4.303 1.00 97.62 86 THR A C 1
ATOM 707 O O . THR A 1 86 ? 3.612 1.294 3.857 1.00 97.62 86 THR A O 1
ATOM 710 N N . PHE A 1 87 ? 1.733 0.791 4.992 1.00 97.56 87 PHE A N 1
ATOM 711 C CA . PHE A 1 87 ? 2.086 -0.599 5.266 1.00 97.56 87 PHE A CA 1
ATOM 712 C C . PHE A 1 87 ? 2.286 -1.402 3.978 1.00 97.56 87 PHE A C 1
ATOM 714 O O . PHE A 1 87 ? 3.298 -2.084 3.855 1.00 97.56 87 PHE A O 1
ATOM 721 N N . ILE A 1 88 ? 1.384 -1.272 3.001 1.00 97.69 88 ILE A N 1
ATOM 722 C CA . ILE A 1 88 ? 1.473 -1.980 1.714 1.00 97.69 88 ILE A CA 1
ATOM 723 C C . ILE A 1 88 ? 2.780 -1.645 0.978 1.00 97.69 88 ILE A C 1
ATOM 725 O O . ILE A 1 88 ? 3.438 -2.538 0.456 1.00 97.69 88 ILE A O 1
ATOM 729 N N . TYR A 1 89 ? 3.192 -0.374 0.959 1.00 97.38 89 TYR A N 1
ATOM 730 C CA . TYR A 1 89 ? 4.377 0.049 0.200 1.00 97.38 89 TYR A CA 1
ATOM 731 C C . TYR A 1 89 ? 5.693 -0.143 0.953 1.00 97.38 89 TYR A C 1
ATOM 733 O O . TYR A 1 89 ? 6.731 -0.353 0.329 1.00 97.38 89 TYR A O 1
ATOM 741 N N . ARG A 1 90 ? 5.681 -0.031 2.285 1.00 95.25 90 ARG A N 1
ATOM 742 C CA . ARG A 1 90 ? 6.901 -0.056 3.111 1.00 95.25 90 ARG A CA 1
ATOM 743 C C . ARG A 1 90 ? 7.087 -1.358 3.891 1.00 95.25 90 ARG A C 1
ATOM 745 O O . ARG A 1 90 ? 8.120 -1.518 4.535 1.00 95.25 90 ARG A O 1
ATOM 752 N N . GLY A 1 91 ? 6.092 -2.244 3.896 1.00 94.25 91 GLY A N 1
ATOM 753 C CA . GLY A 1 91 ? 6.038 -3.448 4.734 1.00 94.25 91 GLY A CA 1
ATOM 754 C C . GLY A 1 91 ? 5.797 -3.170 6.225 1.00 94.25 91 GLY A C 1
ATOM 755 O O . GLY A 1 91 ? 5.736 -4.098 7.025 1.00 94.25 91 GLY A O 1
ATOM 756 N N . GLN A 1 92 ? 5.683 -1.899 6.620 1.00 93.38 92 GLN A N 1
ATOM 757 C CA . GLN A 1 92 ? 5.463 -1.467 7.997 1.00 93.38 92 GLN A CA 1
ATOM 758 C C . GLN A 1 92 ? 4.788 -0.093 8.031 1.00 93.38 92 GLN A C 1
ATOM 760 O O . GLN A 1 92 ? 4.943 0.715 7.114 1.00 93.38 92 GLN A O 1
ATOM 765 N N . CYS A 1 93 ? 4.082 0.204 9.119 1.00 95.31 93 CYS A N 1
ATOM 766 C CA . CYS A 1 93 ? 3.540 1.532 9.389 1.00 95.31 93 CYS A CA 1
ATOM 767 C C . CYS A 1 93 ? 3.639 1.856 10.884 1.00 95.31 93 CYS A C 1
ATOM 769 O O . CYS A 1 93 ? 3.691 0.959 11.726 1.00 95.31 93 CYS A O 1
ATOM 771 N N . LEU A 1 94 ? 3.687 3.147 11.208 1.00 94.00 94 LEU A N 1
ATOM 772 C CA . LEU A 1 94 ? 3.621 3.628 12.583 1.00 94.00 94 LEU A CA 1
ATOM 773 C C . LEU A 1 94 ? 2.186 4.055 12.882 1.00 94.00 94 LEU A C 1
ATOM 775 O O . LEU A 1 94 ? 1.642 4.901 12.176 1.00 94.00 94 LEU A O 1
ATOM 779 N N . ILE A 1 95 ? 1.600 3.492 13.936 1.00 94.19 95 ILE A N 1
ATOM 780 C CA . ILE A 1 95 ? 0.242 3.808 14.386 1.00 94.19 95 ILE A CA 1
ATOM 781 C C . ILE A 1 95 ? 0.170 3.873 15.907 1.00 94.19 95 ILE A C 1
ATOM 783 O O . ILE A 1 95 ? 1.003 3.314 16.622 1.00 94.19 95 ILE A O 1
ATOM 787 N N . THR A 1 96 ? -0.868 4.525 16.413 1.00 91.56 96 THR A N 1
ATOM 788 C CA . THR A 1 96 ? -1.185 4.541 17.842 1.00 91.56 96 THR A CA 1
ATOM 789 C C . THR A 1 96 ? -2.020 3.324 18.251 1.00 91.56 96 THR A C 1
ATOM 791 O O . THR A 1 96 ? -2.737 2.735 17.441 1.00 91.56 96 THR A O 1
ATOM 794 N N . LYS A 1 97 ? -2.026 3.001 19.554 1.00 88.81 97 LYS A N 1
ATOM 795 C CA . LYS A 1 97 ? -2.902 1.956 20.124 1.00 88.81 97 LYS A CA 1
ATOM 796 C C . LYS A 1 97 ? -4.385 2.172 19.780 1.00 88.81 97 LYS A C 1
ATOM 798 O O . LYS A 1 97 ? -5.120 1.205 19.638 1.00 88.81 97 LYS A O 1
ATOM 803 N N . LYS A 1 98 ? -4.820 3.430 19.635 1.00 90.00 98 LYS A N 1
ATOM 804 C CA . LYS A 1 98 ? -6.210 3.779 19.299 1.00 90.00 98 LYS A CA 1
ATOM 805 C C . LYS A 1 98 ? -6.572 3.467 17.842 1.00 90.00 98 LYS A C 1
ATOM 807 O O . LYS A 1 98 ? -7.721 3.132 17.590 1.00 90.00 98 LYS A O 1
ATOM 812 N N . GLN A 1 99 ? -5.614 3.566 16.919 1.00 90.44 99 GLN A N 1
ATOM 813 C CA . GLN A 1 99 ? -5.813 3.321 15.481 1.00 90.44 99 GLN A CA 1
ATOM 814 C C . GLN A 1 99 ? -5.744 1.834 15.114 1.00 90.44 99 GLN A C 1
ATOM 816 O O . GLN A 1 99 ? -6.333 1.413 14.124 1.00 90.44 99 GLN A O 1
ATOM 821 N N . LEU A 1 100 ? -5.034 1.029 15.910 1.00 91.19 100 LEU A N 1
ATOM 822 C CA . LEU A 1 100 ? -4.814 -0.392 15.633 1.00 91.19 100 LEU A CA 1
ATOM 823 C C . LEU A 1 100 ? -6.110 -1.187 15.354 1.00 91.19 100 LEU A C 1
ATOM 825 O O . LEU A 1 100 ? -6.138 -1.897 14.350 1.00 91.19 100 LEU A O 1
ATOM 829 N N . PRO A 1 101 ? -7.195 -1.074 16.148 1.00 91.06 101 PRO A N 1
ATOM 830 C CA . PRO A 1 101 ? -8.424 -1.824 15.886 1.00 91.06 101 PRO A CA 1
ATOM 831 C C . PRO A 1 101 ? -9.054 -1.503 14.528 1.00 91.06 101 PRO A C 1
ATOM 833 O O . PRO A 1 101 ? -9.464 -2.420 13.817 1.00 91.06 101 PRO A O 1
ATOM 836 N N . GLY A 1 102 ? -9.133 -0.218 14.172 1.00 91.94 102 GLY A N 1
ATOM 837 C CA . GLY A 1 102 ? -9.745 0.209 12.917 1.00 91.94 102 GLY A CA 1
ATOM 838 C C . GLY A 1 102 ? -8.873 -0.132 11.713 1.00 91.94 102 GLY A C 1
ATOM 839 O O . GLY A 1 102 ? -9.378 -0.715 10.757 1.00 91.94 102 GLY A O 1
ATOM 840 N N . LEU A 1 103 ? -7.548 0.043 11.816 1.00 94.88 103 LEU A N 1
ATOM 841 C CA . LEU A 1 103 ? -6.613 -0.417 10.785 1.00 94.88 103 LEU A CA 1
ATOM 842 C C . LEU A 1 103 ? -6.757 -1.920 10.509 1.00 94.88 103 LEU A C 1
ATOM 844 O O . LEU A 1 103 ? -6.794 -2.331 9.353 1.00 94.88 103 LEU A O 1
ATOM 848 N N . LEU A 1 104 ? -6.842 -2.750 11.552 1.00 94.00 104 LEU A N 1
ATOM 849 C CA . LEU A 1 104 ? -6.980 -4.198 11.386 1.00 94.00 104 LEU A CA 1
ATOM 850 C C . LEU A 1 104 ? -8.354 -4.599 10.844 1.00 94.00 104 LEU A C 1
ATOM 852 O O . LEU A 1 104 ? -8.447 -5.538 10.055 1.00 94.00 104 LEU A O 1
ATOM 856 N N . SER A 1 105 ? -9.418 -3.896 11.237 1.00 92.88 105 SER A N 1
ATOM 857 C CA . SER A 1 105 ? -10.748 -4.082 10.646 1.00 92.88 105 SER A CA 1
ATOM 858 C C . SER A 1 105 ? -10.732 -3.749 9.152 1.00 92.88 105 SER A C 1
ATOM 860 O O . SER A 1 105 ? -11.192 -4.555 8.342 1.00 92.88 105 SER A O 1
ATOM 862 N N . LEU A 1 106 ? -10.118 -2.626 8.777 1.00 95.62 106 LEU A N 1
ATOM 863 C CA . LEU A 1 106 ? -9.950 -2.213 7.389 1.00 95.62 106 LEU A CA 1
ATOM 864 C C . LEU A 1 106 ? -9.099 -3.214 6.595 1.00 95.62 106 LEU A C 1
ATOM 866 O O . LEU A 1 106 ? -9.477 -3.617 5.497 1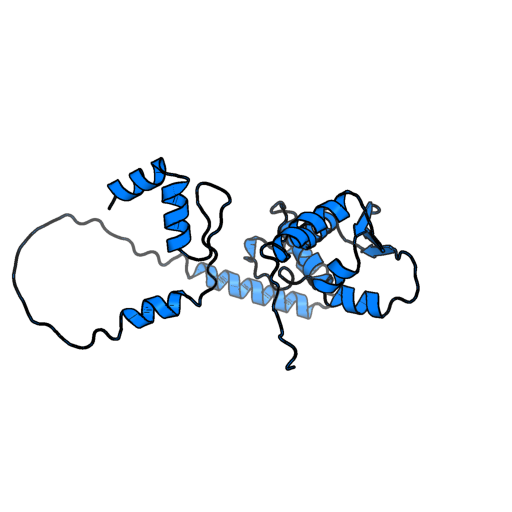.00 95.62 106 LEU A O 1
ATOM 870 N N . ALA A 1 107 ? -7.983 -3.672 7.165 1.00 96.31 107 ALA A N 1
ATOM 871 C CA . ALA A 1 107 ? -7.119 -4.669 6.545 1.00 96.31 107 ALA A CA 1
ATOM 872 C C . ALA A 1 107 ? -7.842 -6.000 6.302 1.00 96.31 107 ALA A C 1
ATOM 874 O O . ALA A 1 107 ? -7.631 -6.626 5.268 1.00 96.31 107 ALA A O 1
ATOM 875 N N . LYS A 1 108 ? -8.721 -6.425 7.219 1.00 94.75 108 LYS A N 1
ATOM 876 C CA . LYS A 1 108 ? -9.573 -7.608 7.029 1.00 94.75 108 LYS A CA 1
ATOM 877 C C . LYS A 1 108 ? -10.607 -7.395 5.929 1.00 94.75 108 LYS A C 1
ATOM 879 O O . LYS A 1 108 ? -10.739 -8.253 5.063 1.00 94.75 108 LYS A O 1
ATOM 884 N N . MET A 1 109 ? -11.297 -6.253 5.937 1.00 94.81 109 MET A N 1
ATOM 885 C CA . MET A 1 109 ? -12.290 -5.899 4.916 1.00 94.81 109 MET A CA 1
ATOM 886 C C . MET A 1 109 ? -11.682 -5.923 3.510 1.00 94.81 109 MET A C 1
ATOM 888 O O . MET A 1 109 ? -12.267 -6.483 2.588 1.00 94.81 109 MET A O 1
ATOM 892 N N . LEU A 1 110 ? -10.485 -5.355 3.368 1.00 97.00 110 LEU A N 1
ATOM 893 C CA . LEU A 1 110 ? -9.752 -5.285 2.107 1.00 97.00 110 LEU A CA 1
ATOM 894 C C . LEU A 1 110 ? -8.831 -6.494 1.879 1.00 97.00 110 LEU A C 1
ATOM 896 O O . LEU A 1 110 ? -8.053 -6.483 0.932 1.00 97.00 110 LEU A O 1
ATOM 900 N N . GLN A 1 111 ? -8.885 -7.525 2.729 1.00 97.12 111 GLN A N 1
ATOM 901 C CA . GLN A 1 111 ? -8.079 -8.751 2.627 1.00 97.12 111 GLN A CA 1
ATOM 902 C C . GLN A 1 111 ? -6.572 -8.491 2.413 1.00 97.12 111 GLN A C 1
ATOM 904 O O . GLN A 1 111 ? -5.939 -9.110 1.561 1.00 97.12 111 GLN A O 1
ATOM 909 N N . ILE A 1 112 ? -5.994 -7.543 3.156 1.00 97.62 112 ILE A N 1
ATOM 910 C CA . ILE A 1 112 ? -4.572 -7.195 3.048 1.00 97.62 112 ILE A CA 1
ATOM 911 C C . ILE A 1 112 ? -3.714 -8.286 3.689 1.00 97.62 112 ILE A C 1
ATOM 913 O O . ILE A 1 112 ? -3.759 -8.496 4.906 1.00 97.62 112 ILE A O 1
ATOM 917 N N . GLN A 1 113 ? -2.889 -8.938 2.873 1.00 93.88 113 GLN A N 1
ATOM 918 C CA . GLN A 1 113 ? -1.955 -9.971 3.309 1.00 93.88 113 GLN A CA 1
ATOM 919 C C . GLN A 1 113 ? -0.997 -9.447 4.390 1.00 93.88 113 GLN A C 1
ATOM 921 O O . GLN A 1 113 ? -0.560 -8.297 4.366 1.00 93.88 113 GLN A O 1
ATOM 926 N N . GLY A 1 114 ? -0.682 -10.296 5.370 1.00 90.62 114 GLY A N 1
ATOM 927 C CA . GLY A 1 114 ? 0.171 -9.944 6.511 1.00 90.62 114 GLY A CA 1
ATOM 928 C C . GLY A 1 114 ? -0.531 -9.159 7.629 1.00 90.62 114 GLY A C 1
ATOM 929 O O . GLY A 1 114 ? -0.028 -9.146 8.751 1.00 90.62 114 GLY A O 1
ATOM 930 N N . LEU A 1 115 ? -1.705 -8.564 7.372 1.00 91.69 115 LEU A N 1
ATOM 931 C CA . LEU A 1 115 ? -2.522 -7.889 8.392 1.00 91.69 115 LEU A CA 1
ATOM 932 C C . LEU A 1 115 ? -3.866 -8.580 8.652 1.00 91.69 115 LEU A C 1
ATOM 934 O O . LEU A 1 115 ? -4.314 -8.599 9.798 1.00 91.69 115 LEU A O 1
ATOM 938 N N . CYS A 1 116 ? -4.515 -9.150 7.630 1.00 87.56 116 CYS A N 1
ATOM 939 C CA . CYS A 1 116 ? -5.854 -9.736 7.768 1.00 87.56 116 CYS A CA 1
ATOM 940 C C . CYS A 1 116 ? -5.903 -10.921 8.750 1.00 87.56 116 CYS A C 1
ATOM 942 O O . CYS A 1 116 ? -6.873 -11.050 9.500 1.00 87.56 116 CYS A O 1
ATOM 944 N N . ASP A 1 117 ? -4.827 -11.708 8.822 1.00 82.44 117 ASP A N 1
ATOM 945 C CA . ASP A 1 117 ? -4.724 -12.905 9.672 1.00 82.44 117 ASP A CA 1
ATOM 946 C C . ASP A 1 117 ? -3.984 -12.646 10.993 1.00 82.44 117 ASP A C 1
ATOM 948 O O . ASP A 1 117 ? -3.695 -13.571 11.758 1.00 82.44 117 ASP A O 1
ATOM 952 N N . MET A 1 118 ? -3.655 -11.383 11.283 1.00 81.75 118 MET A N 1
ATOM 953 C CA . MET A 1 118 ? -2.881 -11.035 12.467 1.00 81.75 118 MET A CA 1
ATOM 954 C C . MET A 1 118 ? -3.686 -11.329 13.742 1.00 81.75 118 MET A C 1
ATOM 956 O O . MET A 1 118 ? -4.744 -10.742 13.995 1.00 81.75 118 MET A O 1
ATOM 960 N N . LYS A 1 119 ? -3.155 -12.230 14.576 1.00 77.06 119 LYS A N 1
ATOM 961 C CA . LYS A 1 119 ? -3.666 -12.491 15.924 1.00 77.06 119 LYS A CA 1
ATOM 962 C C . LYS A 1 119 ? -3.136 -11.414 16.859 1.00 77.06 119 LYS A C 1
ATOM 964 O O . LYS A 1 119 ? -1.950 -11.379 17.172 1.00 77.06 119 LYS A O 1
ATOM 969 N N . VAL A 1 120 ? -4.019 -10.531 17.295 1.00 74.38 120 VAL A N 1
ATOM 970 C CA . VAL A 1 120 ? -3.706 -9.477 18.264 1.00 74.38 120 VAL A CA 1
ATOM 971 C C . VAL A 1 120 ? -4.302 -9.853 19.614 1.00 74.38 120 VAL A C 1
ATOM 973 O O . VAL A 1 120 ? -5.450 -10.306 19.642 1.00 74.38 120 VAL A O 1
ATOM 976 N N . PRO A 1 121 ? -3.570 -9.647 20.726 1.00 68.94 121 PRO A N 1
ATOM 977 C CA . PRO A 1 121 ? -4.120 -9.811 22.062 1.00 68.94 121 PRO A CA 1
ATOM 978 C C . PRO A 1 121 ? -5.428 -9.039 22.202 1.00 68.94 121 PRO A C 1
ATOM 980 O O . PRO A 1 121 ? -5.513 -7.868 21.820 1.00 68.94 121 PRO A O 1
ATOM 983 N N . PHE A 1 122 ? -6.442 -9.695 22.760 1.00 63.19 122 PHE A N 1
ATOM 984 C CA . PHE A 1 122 ? -7.802 -9.166 22.837 1.00 63.19 122 PHE A CA 1
ATOM 985 C C . PHE A 1 122 ? -7.880 -7.801 23.548 1.00 63.19 122 PHE A C 1
ATOM 987 O O . PHE A 1 122 ? -8.694 -6.954 23.195 1.00 63.19 122 PHE A O 1
ATOM 994 N N . GLU A 1 123 ? -6.961 -7.536 24.478 1.00 65.75 123 GLU A N 1
ATOM 995 C CA . GLU A 1 123 ? -6.796 -6.262 25.196 1.00 65.75 123 GLU A CA 1
ATOM 996 C C . GLU A 1 123 ? -6.505 -5.052 24.288 1.00 65.75 123 GLU A C 1
ATOM 998 O O . GLU A 1 123 ? -6.644 -3.897 24.703 1.00 65.75 123 GLU A O 1
ATOM 1003 N N . LEU A 1 124 ? -6.052 -5.307 23.058 1.00 66.19 124 LEU A N 1
ATOM 1004 C CA . LEU A 1 124 ? -5.764 -4.293 22.051 1.00 66.19 124 LEU A CA 1
ATOM 1005 C C . LEU A 1 124 ? -6.918 -4.103 21.060 1.00 66.19 124 LEU A C 1
ATOM 1007 O O . LEU A 1 124 ? -6.876 -3.140 20.299 1.00 66.19 124 LEU A O 1
ATOM 1011 N N . LEU A 1 125 ? -7.941 -4.970 21.068 1.00 63.59 125 LEU A N 1
ATOM 1012 C CA . LEU A 1 125 ? -9.139 -4.814 20.243 1.00 63.59 125 LEU A CA 1
ATOM 1013 C C . LEU A 1 125 ? -10.196 -4.007 20.991 1.00 63.59 125 LEU A C 1
ATOM 1015 O O . LEU A 1 125 ? -10.570 -4.305 22.123 1.00 63.59 125 LEU A O 1
ATOM 1019 N N . ASN A 1 126 ? -10.722 -2.982 20.328 1.00 60.66 126 ASN A N 1
ATOM 1020 C CA . ASN A 1 126 ? -11.785 -2.170 20.896 1.00 60.66 126 ASN A CA 1
ATOM 1021 C C . ASN A 1 126 ? -13.137 -2.887 20.715 1.00 60.66 126 ASN A C 1
ATOM 1023 O O . ASN A 1 126 ? -13.588 -3.084 19.582 1.00 60.66 126 ASN A O 1
ATOM 1027 N N . LYS A 1 127 ? -13.780 -3.284 21.824 1.00 54.03 127 LYS A N 1
ATOM 1028 C CA . LYS A 1 127 ? -15.041 -4.064 21.844 1.00 54.03 127 LYS A CA 1
ATOM 1029 C C . LYS A 1 127 ? -16.184 -3.401 21.054 1.00 54.03 127 LYS A C 1
ATOM 1031 O O . LYS A 1 127 ? -17.022 -4.091 20.470 1.00 54.03 127 LYS A O 1
ATOM 1036 N N . ASP A 1 128 ? -16.182 -2.073 20.982 1.00 56.78 128 ASP A N 1
ATOM 1037 C CA . ASP A 1 128 ? -17.228 -1.282 20.323 1.00 56.78 128 ASP A CA 1
ATOM 1038 C C . ASP A 1 128 ? -17.144 -1.298 18.785 1.00 56.78 128 ASP A C 1
ATOM 1040 O O . ASP A 1 128 ? -18.126 -0.994 18.108 1.00 56.78 128 ASP A O 1
ATOM 1044 N N . VAL A 1 129 ? -15.987 -1.661 18.215 1.00 57.41 129 VAL A N 1
ATOM 1045 C CA . VAL A 1 129 ? -15.778 -1.716 16.754 1.00 57.41 129 VAL A CA 1
ATOM 1046 C C . VAL A 1 129 ? -16.213 -3.073 16.192 1.00 57.41 129 VAL A C 1
ATOM 1048 O O . VAL A 1 129 ? -16.899 -3.124 15.174 1.00 57.41 129 VAL A O 1
ATOM 1051 N N . LEU A 1 130 ? -15.915 -4.170 16.899 1.00 54.06 130 LEU A N 1
ATOM 1052 C CA . LEU A 1 130 ? -16.306 -5.531 16.497 1.00 54.06 130 LEU A CA 1
ATOM 1053 C C . LEU A 1 130 ? -17.830 -5.736 16.463 1.00 54.06 130 LEU A C 1
ATOM 1055 O O . LEU A 1 130 ? -18.348 -6.500 15.655 1.00 54.06 130 LEU A O 1
ATOM 1059 N N . THR A 1 131 ? -18.566 -5.046 17.332 1.00 50.16 131 THR A N 1
ATOM 1060 C CA . THR A 1 131 ? -20.017 -5.230 17.491 1.00 50.16 131 THR A CA 1
ATOM 1061 C C . THR A 1 131 ? -20.861 -4.395 16.522 1.00 50.16 131 THR A C 1
ATOM 1063 O O . THR A 1 131 ? -22.050 -4.689 16.347 1.00 50.16 131 THR A O 1
ATOM 1066 N N . LYS A 1 132 ? -20.273 -3.386 15.859 1.00 53.25 132 LYS A N 1
ATOM 1067 C CA . LYS A 1 132 ? -20.980 -2.483 14.930 1.00 53.25 132 LYS A CA 1
ATOM 1068 C C . LYS A 1 132 ? -21.173 -3.040 13.515 1.00 53.25 132 LYS A C 1
ATOM 1070 O O . LYS A 1 132 ? -22.011 -2.509 12.798 1.00 53.25 132 LYS A O 1
ATOM 1075 N N . GLN A 1 133 ? -20.474 -4.111 13.131 1.00 48.66 133 GLN A N 1
ATOM 1076 C CA . GLN A 1 133 ? -20.559 -4.697 11.781 1.00 48.66 133 GLN A CA 1
ATOM 1077 C C . GLN A 1 133 ? -21.409 -5.983 11.683 1.00 48.66 133 GLN A C 1
ATOM 1079 O O . GLN A 1 133 ? -21.454 -6.597 10.624 1.00 48.66 133 GLN A O 1
ATOM 1084 N N . MET A 1 134 ? -22.112 -6.398 12.747 1.00 43.75 134 MET A N 1
ATOM 1085 C CA . MET A 1 134 ? -22.876 -7.661 12.754 1.00 43.75 134 MET A CA 1
ATOM 1086 C C . MET A 1 134 ? -24.393 -7.434 12.787 1.00 43.75 134 MET A C 1
ATOM 1088 O O . MET A 1 134 ? -24.914 -6.775 13.697 1.00 43.75 134 MET A O 1
ATOM 1092 N N . HIS A 1 135 ? -25.098 -8.016 11.812 1.00 49.22 135 HIS A N 1
ATOM 1093 C CA . HIS A 1 135 ? -26.546 -7.878 11.614 1.00 49.22 135 HIS A CA 1
ATOM 1094 C C . HIS A 1 135 ? -27.395 -8.868 12.440 1.00 49.22 135 HIS A C 1
ATOM 1096 O O . HIS A 1 135 ? -28.598 -8.655 12.574 1.00 49.22 135 HIS A O 1
ATOM 1102 N N . SER A 1 136 ? -26.797 -9.899 13.055 1.00 50.72 136 SER A N 1
ATOM 1103 C CA . SER A 1 136 ? -27.510 -10.912 13.853 1.00 50.72 136 SER A CA 1
ATOM 1104 C C . SER A 1 136 ? -27.190 -10.842 15.355 1.00 50.72 136 SER A C 1
ATOM 1106 O O . SER A 1 136 ? -26.046 -10.624 15.762 1.00 50.72 136 SER A O 1
ATOM 1108 N N . ARG A 1 137 ? -28.211 -11.050 16.205 1.00 53.50 137 ARG A N 1
ATOM 1109 C CA . ARG A 1 137 ? -28.062 -11.171 17.671 1.00 53.50 137 ARG A CA 1
ATOM 1110 C C . ARG A 1 137 ? -27.267 -12.421 18.068 1.00 53.50 137 ARG A C 1
ATOM 1112 O O . ARG A 1 137 ? -26.519 -12.354 19.039 1.00 53.50 137 ARG A O 1
ATOM 1119 N N . ASP A 1 138 ? -27.361 -13.504 17.303 1.00 50.78 138 ASP A N 1
ATOM 1120 C CA . ASP A 1 138 ? -26.731 -14.787 17.645 1.00 50.78 138 ASP A CA 1
ATOM 1121 C C . ASP A 1 138 ? -25.208 -14.755 17.485 1.00 50.78 138 ASP A C 1
ATOM 1123 O O . ASP A 1 138 ? -24.469 -15.344 18.273 1.00 50.78 138 ASP A O 1
ATOM 1127 N N . GLU A 1 139 ? -24.715 -13.994 16.510 1.00 49.22 139 GLU A N 1
ATOM 1128 C CA . GLU A 1 139 ? -23.280 -13.791 16.303 1.00 49.22 139 GLU A CA 1
ATOM 1129 C C . GLU A 1 139 ? -22.660 -12.897 17.383 1.00 49.22 139 GLU A C 1
ATOM 1131 O O . GLU A 1 139 ? -21.565 -13.177 17.875 1.00 49.22 139 GLU A O 1
ATOM 1136 N N . LYS A 1 140 ? -23.399 -11.874 17.835 1.00 53.66 140 LYS A N 1
ATOM 1137 C CA . LYS A 1 140 ? -22.993 -11.029 18.969 1.00 53.66 140 LYS A CA 1
ATOM 1138 C C . LYS A 1 140 ? -22.893 -11.833 20.264 1.00 53.66 140 LYS A C 1
ATOM 1140 O O . LYS A 1 140 ? -21.979 -11.594 21.051 1.00 53.66 140 LYS A O 1
ATOM 1145 N N . ILE A 1 141 ? -23.803 -12.785 20.477 1.00 57.25 141 ILE A N 1
ATOM 1146 C CA . ILE A 1 141 ? -23.805 -13.666 21.653 1.00 57.25 141 ILE A CA 1
ATOM 1147 C C . ILE A 1 141 ? -22.661 -14.684 21.572 1.00 57.25 141 ILE A C 1
ATOM 1149 O O . ILE A 1 141 ? -21.965 -14.871 22.562 1.00 57.25 141 ILE A O 1
ATOM 1153 N N . LYS A 1 142 ? -22.389 -15.274 20.398 1.00 58.47 142 LYS A N 1
ATOM 1154 C CA . LYS A 1 142 ? -21.238 -16.177 20.213 1.00 58.47 142 LYS A CA 1
ATOM 1155 C C . LYS A 1 142 ? -19.909 -15.493 20.506 1.00 58.47 142 LYS A C 1
ATOM 1157 O O . LYS A 1 142 ? -19.121 -16.035 21.270 1.00 58.47 142 LYS A O 1
ATOM 1162 N N . ILE A 1 143 ? -19.675 -14.297 19.958 1.00 54.78 143 ILE A N 1
ATOM 1163 C CA . ILE A 1 143 ? -18.444 -13.550 20.248 1.00 54.78 143 ILE A CA 1
ATOM 1164 C C . ILE A 1 143 ? -18.379 -13.194 21.732 1.00 54.78 143 ILE A C 1
ATOM 1166 O O . ILE A 1 143 ? -17.336 -13.372 22.342 1.00 54.78 143 ILE A O 1
ATOM 1170 N N . ARG A 1 144 ? -19.482 -12.749 22.344 1.00 55.47 144 ARG A N 1
ATOM 1171 C CA . ARG A 1 144 ? -19.505 -12.434 23.778 1.00 55.47 144 ARG A CA 1
ATOM 1172 C C . ARG A 1 144 ? -19.177 -13.650 24.653 1.00 55.47 144 ARG A C 1
ATOM 1174 O O . ARG A 1 144 ? -18.367 -13.516 25.557 1.00 55.47 144 ARG A O 1
ATOM 1181 N N . ASN A 1 145 ? -19.719 -14.823 24.333 1.00 55.16 145 ASN A N 1
ATOM 1182 C CA . ASN A 1 145 ? -19.454 -16.056 25.076 1.00 55.16 145 ASN A CA 1
ATOM 1183 C C . ASN A 1 145 ? -18.011 -16.553 24.888 1.00 55.16 145 ASN A C 1
ATOM 1185 O O . ASN A 1 145 ? -17.383 -16.943 25.864 1.00 55.16 145 ASN A O 1
ATOM 1189 N N . ILE A 1 146 ? -17.460 -16.470 23.670 1.00 59.28 146 ILE A N 1
ATOM 1190 C CA . ILE A 1 146 ? -16.043 -16.787 23.402 1.00 59.28 146 ILE A CA 1
ATOM 1191 C C . ILE A 1 146 ? -15.126 -15.835 24.186 1.00 59.28 146 ILE A C 1
ATOM 1193 O O . ILE A 1 146 ? -14.141 -16.256 24.784 1.00 59.28 146 ILE A O 1
ATOM 1197 N N . VAL A 1 147 ? -15.483 -14.548 24.230 1.00 56.19 147 VAL A N 1
ATOM 1198 C CA . VAL A 1 147 ? -14.743 -13.519 24.971 1.00 56.19 147 VAL A CA 1
ATOM 1199 C C . VAL A 1 147 ? -14.793 -13.763 26.477 1.00 56.19 147 VAL A C 1
ATOM 1201 O O . VAL A 1 147 ? -13.780 -13.592 27.151 1.00 56.19 147 VAL A O 1
ATOM 1204 N N . ASP A 1 148 ? -15.942 -14.163 27.013 1.00 54.19 148 ASP A N 1
ATOM 1205 C CA . ASP A 1 148 ? -16.086 -14.434 28.441 1.00 54.19 148 ASP A CA 1
ATOM 1206 C C . ASP A 1 148 ? -15.354 -15.737 28.845 1.00 54.19 148 ASP A C 1
ATOM 1208 O O . ASP A 1 148 ? -14.717 -15.760 29.899 1.00 54.19 148 ASP A O 1
ATOM 1212 N N . GLU A 1 149 ? -15.321 -16.774 27.994 1.00 58.06 149 GLU A N 1
ATOM 1213 C CA . GLU A 1 149 ? -14.534 -18.001 28.238 1.00 58.06 149 GLU A CA 1
ATOM 1214 C C . GLU A 1 149 ? -13.013 -17.758 28.218 1.00 58.06 149 GLU A C 1
ATOM 1216 O O . GLU A 1 149 ? -12.295 -18.224 29.107 1.00 58.06 149 GLU A O 1
ATOM 1221 N N . GLU A 1 150 ? -12.495 -16.994 27.253 1.00 56.16 150 GLU A N 1
ATOM 1222 C CA . GLU A 1 150 ? -11.052 -16.719 27.157 1.00 56.16 150 GLU A CA 1
ATOM 1223 C C . GLU A 1 150 ? -10.547 -15.778 28.267 1.00 56.16 150 GLU A C 1
ATOM 1225 O O . GLU A 1 150 ? -9.392 -15.874 28.696 1.00 56.16 150 GLU A O 1
ATOM 1230 N N . VAL A 1 151 ? -11.403 -14.887 28.783 1.00 56.38 151 VAL A N 1
ATOM 1231 C CA . VAL A 1 151 ? -11.084 -14.027 29.938 1.00 56.38 151 VAL A CA 1
ATOM 1232 C C . VAL A 1 151 ? -10.999 -14.836 31.233 1.00 56.38 151 VAL A C 1
ATOM 1234 O O . VAL A 1 151 ? -10.137 -14.549 32.066 1.00 56.38 151 VAL A O 1
ATOM 1237 N N . MET A 1 152 ? -11.845 -15.855 31.401 1.00 50.97 152 MET A N 1
ATOM 1238 C CA . MET A 1 152 ? -11.774 -16.749 32.561 1.00 50.97 152 MET A CA 1
ATOM 1239 C C . MET A 1 152 ? -10.519 -17.625 32.516 1.00 50.97 152 MET A C 1
ATOM 1241 O O . MET A 1 152 ? -9.824 -17.742 33.523 1.00 50.97 152 MET A O 1
ATOM 1245 N N . LYS A 1 153 ? -10.140 -18.118 31.333 1.00 51.50 153 LYS A N 1
ATOM 1246 C CA . LYS A 1 153 ? -8.932 -18.938 31.155 1.00 51.50 153 LYS A CA 1
ATOM 1247 C C . LYS A 1 153 ? -7.628 -18.182 31.452 1.00 51.50 153 LYS A C 1
ATOM 1249 O O . LYS A 1 153 ? -6.694 -18.747 32.004 1.00 51.50 153 LYS A O 1
ATOM 1254 N N . ASN A 1 154 ? -7.582 -16.880 31.156 1.00 43.66 154 ASN A N 1
ATOM 1255 C CA . ASN A 1 154 ? -6.427 -16.022 31.460 1.00 43.66 154 ASN A CA 1
ATOM 1256 C C . ASN A 1 154 ? -6.313 -15.609 32.940 1.00 43.66 154 ASN A C 1
ATOM 1258 O O . ASN A 1 154 ? -5.266 -15.106 33.354 1.00 43.66 154 ASN A O 1
ATOM 1262 N N . ARG A 1 155 ? -7.373 -15.767 33.747 1.00 45.56 155 ARG A N 1
ATOM 1263 C CA . ARG A 1 155 ? -7.300 -15.517 35.198 1.00 45.56 155 ARG A CA 1
ATOM 1264 C C . ARG A 1 155 ? -6.650 -16.677 35.941 1.00 45.56 155 ARG A C 1
ATOM 1266 O O . ARG A 1 155 ? -5.885 -16.425 36.863 1.00 45.56 155 ARG A O 1
ATOM 1273 N N . GLU A 1 156 ? -6.875 -17.908 35.495 1.00 41.31 156 GLU A N 1
ATOM 1274 C CA . GLU A 1 156 ? -6.333 -19.107 36.148 1.00 41.31 156 GLU A CA 1
ATOM 1275 C C . GLU A 1 156 ? -4.799 -19.230 36.019 1.00 41.31 156 GLU A C 1
ATOM 1277 O O . GLU A 1 156 ? -4.156 -19.797 36.898 1.00 41.31 156 GLU A O 1
ATOM 1282 N N . GLU A 1 157 ? -4.173 -18.625 35.000 1.00 42.69 157 GLU A N 1
ATOM 1283 C CA . GLU A 1 157 ? -2.706 -18.644 34.836 1.00 42.69 157 GLU A CA 1
ATOM 1284 C C . GLU A 1 157 ? -1.955 -17.571 35.651 1.00 42.69 157 GLU A C 1
ATOM 1286 O O . GLU A 1 157 ? -0.735 -17.661 35.802 1.00 42.69 157 GLU A O 1
ATOM 1291 N N . LYS A 1 158 ? -2.640 -16.559 36.210 1.00 37.16 158 LYS A N 1
ATOM 1292 C CA . LYS A 1 158 ? -1.984 -15.504 37.014 1.00 37.16 158 LYS A CA 1
ATOM 1293 C C . LYS A 1 158 ? -1.806 -15.857 38.491 1.00 37.16 158 LYS A C 1
ATOM 1295 O O . LYS A 1 158 ? -0.954 -15.248 39.135 1.00 37.16 158 LYS A O 1
ATOM 1300 N N . ASP A 1 159 ? -2.532 -16.852 38.998 1.00 36.12 159 ASP A N 1
ATOM 1301 C CA . ASP A 1 159 ? -2.521 -17.216 40.422 1.00 36.12 159 ASP A CA 1
ATOM 1302 C C . ASP A 1 159 ? -1.532 -18.344 40.774 1.00 36.12 159 ASP A C 1
ATOM 1304 O O . ASP A 1 159 ? -1.450 -18.750 41.931 1.00 36.12 159 ASP A O 1
ATOM 1308 N N . ASN A 1 160 ? -0.722 -18.820 39.819 1.00 37.75 160 ASN A N 1
ATOM 1309 C CA . ASN A 1 160 ? 0.281 -19.860 40.066 1.00 37.75 160 ASN A CA 1
ATOM 1310 C C . ASN A 1 160 ? 1.714 -19.368 39.795 1.00 37.75 160 ASN A C 1
ATOM 1312 O O . ASN A 1 160 ? 2.401 -19.844 38.891 1.00 37.75 160 ASN A O 1
ATOM 1316 N N . PHE A 1 161 ? 2.179 -18.394 40.583 1.00 27.94 161 PHE A N 1
ATOM 1317 C CA . PHE A 1 161 ? 3.610 -18.093 40.686 1.00 27.94 161 PHE A CA 1
ATOM 1318 C C . PHE A 1 161 ? 4.188 -18.869 41.879 1.00 27.94 161 PHE A C 1
ATOM 1320 O O . PHE A 1 161 ? 3.679 -18.708 42.990 1.00 27.94 161 PHE A O 1
ATOM 1327 N N . PRO A 1 162 ? 5.239 -19.694 41.713 1.00 28.55 162 PRO A N 1
ATOM 1328 C CA . PRO A 1 162 ? 5.851 -20.361 42.850 1.00 28.55 162 PRO A CA 1
ATOM 1329 C C . PRO A 1 162 ? 6.500 -19.308 43.755 1.00 28.55 162 PRO A C 1
ATOM 1331 O O . PRO A 1 162 ? 7.344 -18.519 43.320 1.00 28.55 162 PRO A O 1
ATOM 1334 N N . VAL A 1 163 ? 6.089 -19.293 45.023 1.00 30.34 163 VAL A N 1
ATOM 1335 C CA . VAL A 1 163 ? 6.753 -18.550 46.096 1.00 30.34 163 VAL A CA 1
ATOM 1336 C C . VAL A 1 163 ? 8.127 -19.186 46.295 1.00 30.34 163 VAL A C 1
ATOM 1338 O O . VAL A 1 163 ? 8.228 -20.312 46.772 1.00 30.34 163 VAL A O 1
ATOM 1341 N N . ILE A 1 164 ? 9.193 -18.494 45.894 1.00 29.58 164 ILE A N 1
ATOM 1342 C CA . ILE A 1 164 ? 10.559 -18.922 46.206 1.00 29.58 164 ILE A CA 1
ATOM 1343 C C . ILE A 1 164 ? 10.920 -18.323 47.567 1.00 29.58 164 ILE A C 1
ATOM 1345 O O . ILE A 1 164 ? 11.276 -17.144 47.666 1.00 29.58 164 ILE A O 1
ATOM 1349 N N . GLU A 1 165 ? 10.800 -19.137 48.615 1.00 28.58 165 GLU A N 1
ATOM 1350 C CA . GLU A 1 165 ? 11.398 -18.865 49.921 1.00 28.58 165 GLU A CA 1
ATOM 1351 C C . GLU A 1 165 ? 12.927 -18.834 49.806 1.00 28.58 165 GLU A C 1
ATOM 1353 O O . GLU A 1 165 ? 13.558 -19.620 49.098 1.00 28.58 165 GLU A O 1
ATOM 1358 N N . ARG A 1 166 ? 13.528 -17.856 50.485 1.00 30.81 166 ARG A N 1
ATOM 1359 C CA . ARG A 1 166 ? 14.976 -17.689 50.575 1.00 30.81 166 ARG A CA 1
ATOM 1360 C C . ARG A 1 166 ? 15.514 -18.637 51.640 1.00 30.81 166 ARG A C 1
ATOM 1362 O O . ARG A 1 166 ? 15.270 -18.389 52.815 1.00 30.81 166 ARG A O 1
ATOM 1369 N N . GLU A 1 167 ? 16.355 -19.591 51.258 1.00 27.42 167 GLU A N 1
ATOM 1370 C CA . GLU A 1 167 ? 17.267 -20.241 52.203 1.00 27.42 167 GLU A CA 1
ATOM 1371 C C . GLU A 1 167 ? 18.722 -20.190 51.733 1.00 27.42 167 GLU A C 1
ATOM 1373 O O . GLU A 1 167 ? 19.052 -20.239 50.547 1.00 27.42 167 GLU A O 1
ATOM 1378 N N . GLN A 1 168 ? 19.583 -19.973 52.722 1.00 27.11 168 GLN A N 1
ATOM 1379 C CA . GLN A 1 168 ? 21.004 -19.691 52.617 1.00 27.11 168 GLN A CA 1
ATOM 1380 C C . GLN A 1 168 ? 21.832 -20.980 52.480 1.00 27.11 168 GLN A C 1
ATOM 1382 O O . GLN A 1 168 ? 21.592 -21.958 53.174 1.00 27.11 168 GLN A O 1
ATOM 1387 N N . VAL A 1 169 ? 22.846 -20.905 51.612 1.00 29.55 169 VAL A N 1
ATOM 1388 C CA . VAL A 1 169 ? 24.191 -21.524 51.642 1.00 29.55 169 VAL A CA 1
ATOM 1389 C C . VAL A 1 169 ? 24.438 -22.689 52.619 1.00 29.55 169 VAL A C 1
ATOM 1391 O O . VAL A 1 169 ? 24.399 -22.484 53.830 1.00 29.55 169 VAL A O 1
ATOM 1394 N N . LYS A 1 170 ? 24.946 -23.819 52.090 1.00 26.62 170 LYS A N 1
ATOM 1395 C CA . LYS A 1 170 ? 26.165 -24.506 52.581 1.00 26.62 170 LYS A CA 1
ATOM 1396 C C . LYS A 1 170 ? 26.769 -25.470 51.546 1.00 26.62 170 LYS A C 1
ATOM 1398 O O . LYS A 1 170 ? 26.090 -25.942 50.642 1.00 26.62 170 LYS A O 1
ATOM 1403 N N . SER A 1 171 ? 28.081 -25.625 51.675 1.00 30.98 171 SER A N 1
ATOM 1404 C CA . SER A 1 171 ? 29.056 -26.369 50.876 1.00 30.98 171 SER A CA 1
ATOM 1405 C C . SER A 1 171 ? 28.942 -27.893 51.021 1.00 30.98 171 SER A C 1
ATOM 1407 O O . SER A 1 171 ? 28.368 -28.356 51.999 1.00 30.98 171 SER A O 1
ATOM 1409 N N . ASP A 1 172 ? 29.506 -28.660 50.074 1.00 27.20 172 ASP A N 1
ATOM 1410 C CA . ASP A 1 172 ? 30.614 -29.619 50.303 1.00 27.20 172 ASP A CA 1
ATOM 1411 C C . ASP A 1 172 ? 30.855 -30.551 49.085 1.00 27.20 172 ASP A C 1
ATOM 1413 O O . ASP A 1 172 ? 30.048 -30.636 48.162 1.00 27.20 172 ASP A O 1
ATOM 1417 N N . HIS A 1 173 ? 32.057 -31.139 49.053 1.00 31.89 173 HIS A N 1
ATOM 1418 C CA . HIS A 1 173 ? 32.692 -31.959 48.006 1.00 31.89 173 HIS A CA 1
ATOM 1419 C C . HIS A 1 173 ? 32.006 -33.310 47.685 1.00 31.89 173 HIS A C 1
ATOM 1421 O O . HIS A 1 173 ? 31.446 -33.931 48.579 1.00 31.89 173 HIS A O 1
ATOM 1427 N N . ASP A 1 174 ? 32.174 -33.828 46.455 1.00 28.11 174 ASP A N 1
ATOM 1428 C CA . ASP A 1 174 ? 33.115 -34.926 46.088 1.00 28.11 174 ASP A CA 1
ATOM 1429 C C . ASP A 1 174 ? 32.640 -35.796 44.889 1.00 28.11 174 ASP A C 1
ATOM 1431 O O . ASP A 1 174 ? 31.463 -36.115 44.760 1.00 28.11 174 ASP A O 1
ATOM 1435 N N . GLY A 1 175 ? 33.601 -36.190 44.038 1.00 26.22 175 GLY A N 1
ATOM 1436 C CA . GLY A 1 175 ? 33.775 -37.562 43.524 1.00 26.22 175 GLY A CA 1
ATOM 1437 C C . GLY A 1 175 ? 32.881 -38.187 42.432 1.00 26.22 175 GLY A C 1
ATOM 1438 O O . GLY A 1 175 ? 31.739 -38.553 42.676 1.00 26.22 175 GLY A O 1
ATOM 1439 N N . GLY A 1 176 ? 33.521 -38.536 41.298 1.00 25.70 176 GLY A N 1
ATOM 1440 C CA . GLY A 1 176 ? 33.165 -39.655 40.392 1.00 25.70 176 GLY A CA 1
ATOM 1441 C C . GLY A 1 176 ? 32.449 -39.226 39.102 1.00 25.70 176 GLY A C 1
ATOM 1442 O O . GLY A 1 176 ? 31.350 -38.703 39.153 1.00 25.70 176 GLY A O 1
ATOM 1443 N N . GLY A 1 177 ? 32.991 -39.335 37.885 1.00 26.55 177 GLY A N 1
ATOM 1444 C CA . GLY A 1 177 ? 33.742 -40.447 37.304 1.00 26.55 177 GLY A CA 1
ATOM 1445 C C . GLY A 1 177 ? 32.763 -41.413 36.628 1.00 26.55 177 GLY A C 1
ATOM 1446 O O . GLY A 1 177 ? 32.039 -42.085 37.349 1.00 26.55 177 GLY A O 1
ATOM 1447 N N . LEU A 1 178 ? 32.711 -41.416 35.285 1.00 27.50 178 LEU A N 1
ATOM 1448 C CA . LEU A 1 178 ? 32.583 -42.574 34.373 1.00 27.50 178 LEU A CA 1
ATOM 1449 C C . LEU A 1 178 ? 32.160 -42.118 32.945 1.00 27.50 178 LEU A C 1
ATOM 1451 O O . LEU A 1 178 ? 31.012 -41.791 32.668 1.00 27.50 178 LEU A O 1
ATOM 1455 N N . ASP A 1 179 ? 33.168 -42.087 32.076 1.00 28.67 179 ASP A N 1
ATOM 1456 C CA . ASP A 1 179 ? 33.254 -42.774 30.780 1.00 28.67 179 ASP A CA 1
ATOM 1457 C C . ASP A 1 179 ? 32.488 -42.307 29.535 1.00 28.67 179 ASP A C 1
ATOM 1459 O O . ASP A 1 179 ? 31.309 -41.969 29.496 1.00 28.67 179 ASP A O 1
ATOM 1463 N N . ALA A 1 180 ? 33.263 -42.336 28.454 1.00 35.00 180 ALA A N 1
ATOM 1464 C CA . ALA A 1 180 ? 32.985 -41.828 27.134 1.00 35.00 180 ALA A CA 1
ATOM 1465 C C . ALA A 1 180 ? 32.114 -42.757 26.273 1.00 35.00 180 ALA A C 1
ATOM 1467 O O . ALA A 1 180 ? 32.024 -43.967 26.459 1.00 35.00 180 ALA A O 1
ATOM 1468 N N . SER A 1 181 ? 31.642 -42.149 25.183 1.00 34.62 181 SER A N 1
ATOM 1469 C CA . SER A 1 181 ? 31.328 -42.779 23.897 1.00 34.62 181 SER A CA 1
ATOM 1470 C C . SER A 1 181 ? 30.018 -43.558 23.783 1.00 34.62 181 SER A C 1
ATOM 1472 O O . SER A 1 181 ? 30.004 -44.738 23.464 1.00 34.62 181 SER A O 1
ATOM 1474 N N . THR A 1 182 ? 28.908 -42.812 23.778 1.00 30.00 182 THR A N 1
ATOM 1475 C CA . THR A 1 182 ? 27.813 -43.147 22.858 1.00 30.00 182 THR A CA 1
ATOM 1476 C C . THR A 1 182 ? 27.360 -41.915 22.079 1.00 30.00 182 THR A C 1
ATOM 1478 O O . THR A 1 182 ? 26.665 -41.036 22.572 1.00 30.00 182 THR A O 1
ATOM 1481 N N . SER A 1 183 ? 27.801 -41.892 20.822 1.00 36.41 183 SER A N 1
ATOM 1482 C CA . SER A 1 183 ? 27.152 -41.261 19.674 1.00 36.41 183 SER A CA 1
ATOM 1483 C C . SER A 1 183 ? 27.029 -39.730 19.662 1.00 36.41 183 SER A C 1
ATOM 1485 O O . SER A 1 183 ? 25.987 -39.139 19.929 1.00 36.41 183 SER A O 1
ATOM 1487 N N . LYS A 1 184 ? 28.099 -39.103 19.159 1.00 35.91 184 LYS A N 1
ATOM 1488 C CA . LYS A 1 184 ? 28.223 -37.729 18.626 1.00 35.91 184 LYS A CA 1
ATOM 1489 C C . LYS A 1 184 ? 27.175 -37.325 17.555 1.00 35.91 184 LYS A C 1
ATOM 1491 O O . LYS A 1 184 ? 27.315 -36.274 16.947 1.00 35.91 184 LYS A O 1
ATOM 1496 N N . LYS A 1 185 ? 26.110 -38.103 17.333 1.00 34.66 185 LYS A N 1
ATOM 1497 C CA . LYS A 1 185 ? 25.078 -37.879 16.301 1.00 34.66 185 LYS A CA 1
ATOM 1498 C C . LYS A 1 185 ? 23.976 -36.883 16.685 1.00 34.66 185 LYS A C 1
ATOM 1500 O O . LYS A 1 185 ? 23.210 -36.483 15.819 1.00 34.66 185 LYS A O 1
ATOM 1505 N N . SER A 1 186 ? 23.878 -36.469 17.947 1.00 35.59 186 SER A N 1
ATOM 1506 C CA . SER A 1 186 ? 22.769 -35.633 18.440 1.00 35.59 186 SER A CA 1
ATOM 1507 C C . SER A 1 186 ? 23.071 -34.131 18.508 1.00 35.59 186 SER A C 1
ATOM 1509 O O . SER A 1 186 ? 22.141 -33.334 18.581 1.00 35.59 186 SER A O 1
ATOM 1511 N N . LYS A 1 187 ? 24.344 -33.714 18.447 1.00 38.53 187 LYS A N 1
ATOM 1512 C CA . LYS A 1 187 ? 24.719 -32.285 18.506 1.00 38.53 187 LYS A CA 1
ATOM 1513 C C . LYS A 1 187 ? 24.873 -31.628 17.134 1.00 38.53 187 LYS A C 1
ATOM 1515 O O . LYS A 1 187 ? 24.628 -30.434 17.022 1.00 38.53 187 LYS A O 1
ATOM 1520 N N . GLU A 1 188 ? 25.201 -32.389 16.092 1.00 41.16 188 GLU A N 1
ATOM 1521 C CA . GLU A 1 188 ? 25.334 -31.853 14.727 1.00 41.16 188 GLU A CA 1
ATOM 1522 C C . GLU A 1 188 ? 23.979 -31.700 14.011 1.00 41.16 188 GLU A C 1
ATOM 1524 O O . GLU A 1 188 ? 23.845 -30.842 13.145 1.00 41.16 188 GLU A O 1
ATOM 1529 N N . LEU A 1 189 ? 22.939 -32.435 14.433 1.00 38.59 189 LEU A N 1
ATOM 1530 C CA . LEU A 1 189 ? 21.579 -32.258 13.903 1.00 38.59 189 LEU A CA 1
ATOM 1531 C C . LEU A 1 189 ? 20.852 -31.036 14.493 1.00 38.59 189 LEU A C 1
ATOM 1533 O O . LEU A 1 189 ? 20.001 -30.452 13.827 1.00 38.59 189 LEU A O 1
ATOM 1537 N N . LEU A 1 190 ? 21.205 -30.618 15.716 1.00 42.88 190 LEU A N 1
ATOM 1538 C CA . LEU A 1 190 ? 20.592 -29.446 16.355 1.00 42.88 190 LEU A CA 1
ATOM 1539 C C . LEU A 1 190 ? 20.998 -28.146 15.644 1.00 42.88 190 LEU A C 1
ATOM 1541 O O . LEU A 1 190 ? 20.174 -27.264 15.434 1.00 42.88 190 LEU A O 1
ATOM 1545 N N . VAL A 1 191 ? 22.256 -28.078 15.194 1.00 43.06 191 VAL A N 1
ATOM 1546 C CA . VAL A 1 191 ? 22.787 -26.942 14.424 1.00 43.06 191 VAL A CA 1
ATOM 1547 C C . VAL A 1 191 ? 22.155 -26.873 13.024 1.00 43.06 191 VAL A C 1
ATOM 1549 O O . VAL A 1 191 ? 22.079 -25.797 12.439 1.00 43.06 191 VAL A O 1
ATOM 1552 N N . HIS A 1 192 ? 21.646 -27.995 12.497 1.00 42.66 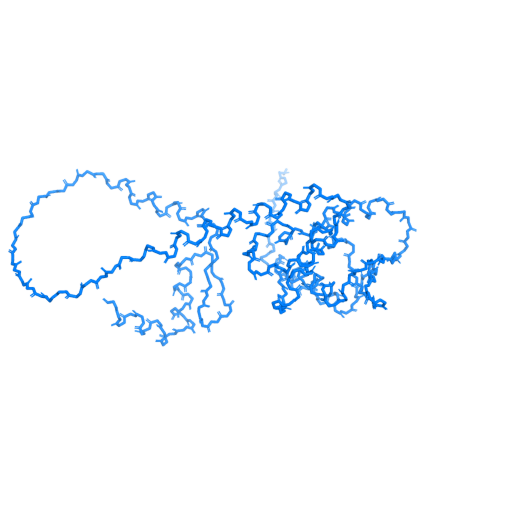192 HIS A N 1
ATOM 1553 C CA . HIS A 1 192 ? 20.995 -28.039 11.186 1.00 42.66 192 HIS A CA 1
ATOM 1554 C C . HIS A 1 192 ? 19.479 -27.756 11.230 1.00 42.66 192 HIS A C 1
ATOM 1556 O O . HIS A 1 192 ? 18.913 -27.275 10.248 1.00 42.66 192 HIS A O 1
ATOM 1562 N N . MET A 1 193 ? 18.808 -27.969 12.366 1.00 36.72 193 MET A N 1
ATOM 1563 C CA . MET A 1 193 ? 17.402 -27.568 12.532 1.00 36.72 193 MET A CA 1
ATOM 1564 C C . MET A 1 193 ? 17.242 -26.070 12.836 1.00 36.72 193 MET A C 1
ATOM 1566 O O . MET A 1 193 ? 16.262 -25.469 12.406 1.00 36.72 193 MET A O 1
ATOM 1570 N N . GLU A 1 194 ? 18.236 -25.431 13.466 1.00 44.22 194 GLU A N 1
ATOM 1571 C CA . GLU A 1 194 ? 18.246 -23.972 13.685 1.00 44.22 194 GLU A CA 1
ATOM 1572 C C . GLU A 1 194 ? 18.406 -23.158 12.385 1.00 44.22 194 GLU A C 1
ATOM 1574 O O . GLU A 1 194 ? 18.182 -21.948 12.383 1.00 44.22 194 GLU A O 1
ATOM 1579 N N . THR A 1 195 ? 18.757 -23.798 11.260 1.00 46.06 195 THR A N 1
ATOM 1580 C CA . THR A 1 195 ? 18.811 -23.136 9.945 1.00 46.06 195 THR A CA 1
ATOM 1581 C C . THR A 1 195 ? 17.469 -23.058 9.210 1.00 46.06 195 THR A C 1
ATOM 1583 O O . THR A 1 195 ? 17.414 -22.412 8.166 1.00 46.06 195 THR A O 1
ATOM 1586 N N . HIS A 1 196 ? 16.391 -23.655 9.737 1.00 44.41 196 HIS A N 1
ATOM 1587 C CA . HIS A 1 196 ? 15.072 -23.658 9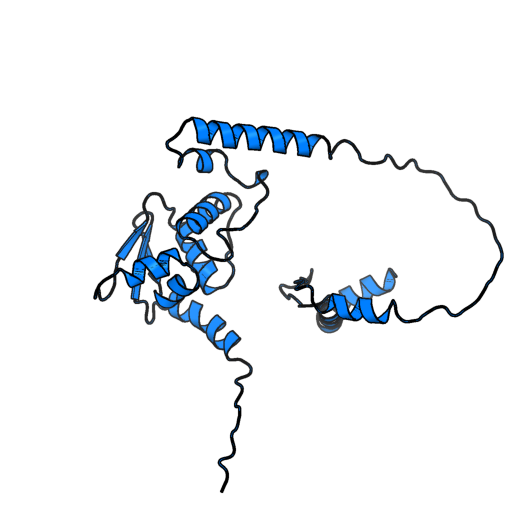.083 1.00 44.41 196 HIS A CA 1
ATOM 1588 C C . HIS A 1 196 ? 13.927 -23.030 9.893 1.00 44.41 196 HIS A C 1
ATOM 1590 O O . HIS A 1 196 ? 12.789 -23.048 9.433 1.00 44.41 196 HIS A O 1
ATOM 1596 N N . GLU A 1 197 ? 14.203 -22.396 11.034 1.00 45.91 197 GLU A N 1
ATOM 1597 C CA . GLU A 1 197 ? 13.243 -21.479 11.659 1.00 45.91 197 GLU A CA 1
ATOM 1598 C C . GLU A 1 197 ? 13.544 -20.042 11.224 1.00 45.91 197 GLU A C 1
ATOM 1600 O O . GLU A 1 197 ? 14.601 -19.487 11.531 1.00 45.91 197 GLU A O 1
ATOM 1605 N N . GLU A 1 198 ? 12.604 -19.424 10.507 1.00 53.97 198 GLU A N 1
ATOM 1606 C CA . GLU A 1 198 ? 12.616 -18.009 10.119 1.00 53.97 198 GLU A CA 1
ATOM 1607 C C . GLU A 1 198 ? 12.444 -17.093 11.348 1.00 53.97 198 GLU A C 1
ATOM 1609 O O . GLU A 1 198 ? 11.448 -16.394 11.525 1.00 53.97 198 GLU A O 1
ATOM 1614 N N . GLY A 1 199 ? 13.429 -17.101 12.245 1.00 60.53 199 GLY A N 1
ATOM 1615 C CA . GLY A 1 199 ? 13.507 -16.191 13.378 1.00 60.53 199 GLY A CA 1
ATOM 1616 C C . GLY A 1 199 ? 14.102 -14.845 12.964 1.00 60.53 199 GLY A C 1
ATOM 1617 O O . GLY A 1 199 ? 15.284 -14.748 12.628 1.00 60.53 199 GLY A O 1
ATOM 1618 N N . CYS A 1 200 ? 13.315 -13.773 13.044 1.00 75.94 200 CYS A N 1
ATOM 1619 C CA . CYS A 1 200 ? 13.827 -12.403 12.981 1.00 75.94 200 CYS A CA 1
ATOM 1620 C C . CYS A 1 200 ? 14.361 -11.982 14.361 1.00 75.94 200 CYS A C 1
ATOM 1622 O O . CYS A 1 200 ? 13.595 -11.826 15.310 1.00 75.94 200 CYS A O 1
ATOM 1624 N N . TYR A 1 201 ? 15.673 -11.760 14.484 1.00 82.56 201 TYR A N 1
ATOM 1625 C CA . TYR A 1 201 ? 16.313 -11.327 15.730 1.00 82.56 201 TYR A CA 1
ATOM 1626 C C . TYR A 1 201 ? 16.685 -9.843 15.661 1.00 82.56 201 TYR A C 1
ATOM 1628 O O . TYR A 1 201 ? 17.582 -9.449 14.913 1.00 82.56 201 TYR A O 1
ATOM 1636 N N . MET A 1 202 ? 16.003 -9.014 16.453 1.00 78.00 202 MET A N 1
ATOM 1637 C CA . MET A 1 202 ? 16.208 -7.563 16.481 1.00 78.00 202 MET A CA 1
ATOM 1638 C C . MET A 1 202 ? 17.369 -7.162 17.397 1.00 78.00 202 MET A C 1
ATOM 1640 O O . MET A 1 202 ? 17.521 -7.676 18.508 1.00 78.00 202 MET A O 1
ATOM 1644 N N . CYS A 1 203 ? 18.170 -6.195 16.954 1.00 81.62 203 CYS A N 1
ATOM 1645 C CA . CYS A 1 203 ? 19.153 -5.544 17.803 1.00 81.62 203 CYS A CA 1
ATOM 1646 C C . CYS A 1 203 ? 18.454 -4.635 18.818 1.00 81.62 203 CYS A C 1
ATOM 1648 O O . CYS A 1 203 ? 17.568 -3.859 18.484 1.00 81.62 203 CYS A O 1
ATOM 1650 N N . GLN A 1 204 ? 18.878 -4.705 20.078 1.00 79.75 204 GLN A N 1
ATOM 1651 C CA . GLN A 1 204 ? 18.306 -3.904 21.167 1.00 79.75 204 GLN A CA 1
ATOM 1652 C C . GLN A 1 204 ? 18.851 -2.468 21.194 1.00 79.75 204 GLN A C 1
ATOM 1654 O O . GLN A 1 204 ? 18.545 -1.703 22.102 1.00 79.75 204 GLN A O 1
ATOM 1659 N N . SER A 1 205 ? 19.735 -2.109 20.262 1.00 77.19 205 SER A N 1
ATOM 1660 C CA . SER A 1 205 ? 20.475 -0.838 20.293 1.00 77.19 205 SER A CA 1
ATOM 1661 C C . SER A 1 205 ? 20.523 -0.112 18.961 1.00 77.19 205 SER A C 1
ATOM 1663 O O . SER A 1 205 ? 21.018 1.008 18.891 1.00 77.19 205 SER A O 1
ATOM 1665 N N . CYS A 1 206 ? 19.967 -0.715 17.915 1.00 74.88 206 CYS A N 1
ATOM 1666 C CA . CYS A 1 206 ? 19.650 -0.036 16.672 1.00 74.88 206 CYS A CA 1
ATOM 1667 C C . CYS A 1 206 ? 18.515 -0.781 15.946 1.00 74.88 206 CYS A C 1
ATOM 1669 O O . CYS A 1 206 ? 18.203 -1.912 16.314 1.00 74.88 206 CYS A O 1
ATOM 1671 N N . PRO A 1 207 ? 17.933 -0.209 14.879 1.00 75.12 207 PRO A N 1
ATOM 1672 C CA . PRO A 1 207 ? 16.841 -0.833 14.121 1.00 75.12 207 PRO A CA 1
ATOM 1673 C C . PRO A 1 207 ? 17.230 -2.075 13.292 1.00 75.12 207 PRO A C 1
ATOM 1675 O O . PRO A 1 207 ? 16.456 -2.514 12.446 1.00 75.12 207 PRO A O 1
ATOM 1678 N N . HIS A 1 208 ? 18.438 -2.624 13.458 1.00 75.88 208 HIS A N 1
ATOM 1679 C CA . HIS A 1 208 ? 18.923 -3.747 12.656 1.00 75.88 208 HIS A CA 1
ATOM 1680 C C . HIS A 1 208 ? 18.258 -5.072 13.054 1.00 75.88 208 HIS A C 1
ATOM 1682 O O . HIS A 1 208 ? 18.167 -5.396 14.239 1.00 75.88 208 HIS A O 1
ATOM 1688 N N . VAL A 1 209 ? 17.869 -5.875 12.061 1.00 78.56 209 VAL A N 1
ATOM 1689 C CA . VAL A 1 209 ? 17.280 -7.210 12.244 1.00 78.56 209 VAL A CA 1
ATOM 1690 C C . VAL A 1 209 ? 18.128 -8.241 11.508 1.00 78.56 209 VAL A C 1
ATOM 1692 O O . VAL A 1 209 ? 18.514 -8.043 10.358 1.00 78.56 209 VAL A O 1
ATOM 1695 N N . SER A 1 210 ? 18.439 -9.342 12.185 1.00 82.31 210 SER A N 1
ATOM 1696 C CA . SER A 1 210 ? 19.249 -10.440 11.663 1.00 82.31 210 SER A CA 1
ATOM 1697 C C . SER A 1 210 ? 18.424 -11.715 11.528 1.00 82.31 210 SER A C 1
ATOM 1699 O O . SER A 1 210 ? 17.567 -11.999 12.359 1.00 82.31 210 SER A O 1
ATOM 1701 N N . ARG A 1 211 ? 18.739 -12.517 10.507 1.00 75.75 211 ARG A N 1
ATOM 1702 C CA . ARG A 1 211 ? 18.076 -13.802 10.215 1.00 75.75 211 ARG A CA 1
ATOM 1703 C C . ARG A 1 211 ? 18.581 -14.976 11.068 1.00 75.75 211 ARG A C 1
ATOM 1705 O O . ARG A 1 211 ? 18.175 -16.107 10.861 1.00 75.75 211 ARG A O 1
ATOM 1712 N N . SER A 1 212 ? 19.510 -14.727 11.992 1.00 81.12 212 SER A N 1
ATOM 1713 C CA . SER A 1 212 ? 19.977 -15.715 12.969 1.00 81.12 212 SER A CA 1
ATOM 1714 C C . SER A 1 212 ? 20.560 -15.028 14.206 1.00 81.12 212 SER A C 1
ATOM 1716 O O . SER A 1 212 ? 21.031 -13.884 14.140 1.00 81.12 212 SER A O 1
ATOM 1718 N N . ARG A 1 213 ? 20.574 -15.734 15.345 1.00 78.31 213 ARG A N 1
ATOM 1719 C CA . ARG A 1 213 ? 21.195 -15.243 16.589 1.00 78.31 213 ARG A CA 1
ATOM 1720 C C . ARG A 1 213 ? 22.690 -14.978 16.429 1.00 78.31 213 ARG A C 1
ATOM 1722 O O . ARG A 1 213 ? 23.205 -14.025 17.013 1.00 78.31 213 ARG A O 1
ATOM 1729 N N . ASP A 1 214 ? 23.385 -15.781 15.628 1.00 80.62 214 ASP A N 1
ATOM 1730 C CA . ASP A 1 214 ? 24.818 -15.609 15.380 1.00 80.62 214 ASP A CA 1
ATOM 1731 C C . ASP A 1 214 ? 25.117 -14.393 14.504 1.00 80.62 214 ASP A C 1
ATOM 1733 O O . ASP A 1 214 ? 26.067 -13.656 14.783 1.00 80.62 214 ASP A O 1
ATOM 1737 N N . ALA A 1 215 ? 24.283 -14.129 13.494 1.00 80.06 215 ALA A N 1
ATOM 1738 C CA . ALA A 1 215 ? 24.369 -12.902 12.710 1.00 80.06 215 ALA A CA 1
ATOM 1739 C C . ALA A 1 215 ? 24.121 -11.670 13.594 1.00 80.06 215 ALA A C 1
ATOM 1741 O O . ALA A 1 215 ? 24.896 -10.713 13.531 1.00 80.06 215 ALA A O 1
ATOM 1742 N N . LEU A 1 216 ? 23.139 -11.738 14.502 1.00 84.00 216 LEU A N 1
ATOM 1743 C CA . LEU A 1 216 ? 22.891 -10.663 15.461 1.00 84.00 216 LEU A CA 1
ATOM 1744 C C . LEU A 1 216 ? 24.076 -10.467 16.418 1.00 84.00 216 LEU A C 1
ATOM 1746 O O . LEU A 1 216 ? 24.484 -9.337 16.680 1.00 84.00 216 LEU A O 1
ATOM 1750 N N . ARG A 1 217 ? 24.673 -11.556 16.920 1.00 84.19 217 ARG A N 1
ATOM 1751 C CA . ARG A 1 217 ? 25.850 -11.495 17.802 1.00 84.19 217 ARG A CA 1
ATOM 1752 C C . ARG A 1 217 ? 27.032 -10.816 17.106 1.00 84.19 217 ARG A C 1
ATOM 1754 O O . ARG A 1 217 ? 27.656 -9.946 17.710 1.00 84.19 217 ARG A O 1
ATOM 1761 N N . LYS A 1 218 ? 27.302 -11.168 15.842 1.00 84.75 218 LYS A N 1
ATOM 1762 C CA . LYS A 1 218 ? 28.340 -10.527 15.016 1.00 84.75 218 LYS A CA 1
ATOM 1763 C C . LYS A 1 218 ? 28.028 -9.051 14.771 1.00 84.75 218 LYS A C 1
ATOM 1765 O O . LYS A 1 218 ? 28.896 -8.200 14.942 1.00 84.75 218 LYS A O 1
ATOM 1770 N N . HIS A 1 219 ? 26.782 -8.727 14.433 1.00 87.56 219 HIS A N 1
ATOM 1771 C CA . HIS A 1 219 ? 26.338 -7.344 14.285 1.00 87.56 219 HIS A CA 1
ATOM 1772 C C . HIS A 1 219 ? 26.629 -6.520 15.553 1.00 87.56 219 HIS A C 1
ATOM 1774 O O . HIS A 1 219 ? 27.269 -5.472 15.464 1.00 87.56 219 HIS A O 1
ATOM 1780 N N . VAL A 1 220 ? 26.243 -7.022 16.734 1.00 84.19 220 VAL A N 1
ATOM 1781 C CA . VAL A 1 220 ? 26.489 -6.349 18.020 1.00 84.19 220 VAL A CA 1
ATOM 1782 C C . VAL A 1 220 ? 27.990 -6.204 18.294 1.00 84.19 220 VAL A C 1
ATOM 1784 O O . VAL A 1 220 ? 28.411 -5.139 18.733 1.00 84.19 220 VAL A O 1
ATOM 1787 N N . SER A 1 221 ? 28.825 -7.203 17.982 1.00 84.38 221 SER A N 1
ATOM 1788 C CA . SER A 1 221 ? 30.277 -7.083 18.188 1.00 84.38 221 SER A CA 1
ATOM 1789 C C . SER A 1 221 ? 30.949 -6.046 17.281 1.00 84.38 221 SER A C 1
ATOM 1791 O O . SER A 1 221 ? 31.893 -5.399 17.722 1.00 84.38 221 SER A O 1
ATOM 1793 N N . TYR A 1 222 ? 30.473 -5.867 16.041 1.00 81.19 222 TYR A N 1
ATOM 1794 C CA . TYR A 1 222 ? 31.069 -4.919 15.086 1.00 81.19 222 TYR A CA 1
ATOM 1795 C C . TYR A 1 222 ? 30.489 -3.501 15.172 1.00 81.19 222 TYR A C 1
ATOM 1797 O O . TYR A 1 222 ? 31.192 -2.542 14.871 1.00 81.19 222 TYR A O 1
ATOM 1805 N N . ARG A 1 223 ? 29.208 -3.347 15.537 1.00 80.62 223 ARG A N 1
ATOM 1806 C CA . ARG A 1 223 ? 28.503 -2.049 15.545 1.00 80.62 223 ARG A CA 1
ATOM 1807 C C . ARG A 1 223 ? 28.205 -1.505 16.947 1.00 80.62 223 ARG A C 1
ATOM 1809 O O . ARG A 1 223 ? 27.944 -0.314 17.070 1.00 80.62 223 ARG A O 1
ATOM 1816 N N . HIS A 1 224 ? 28.277 -2.336 17.991 1.00 82.12 224 HIS A N 1
ATOM 1817 C CA . HIS A 1 224 ? 27.980 -1.979 19.388 1.00 82.12 224 HIS A CA 1
ATOM 1818 C C . HIS A 1 224 ? 29.054 -2.522 20.352 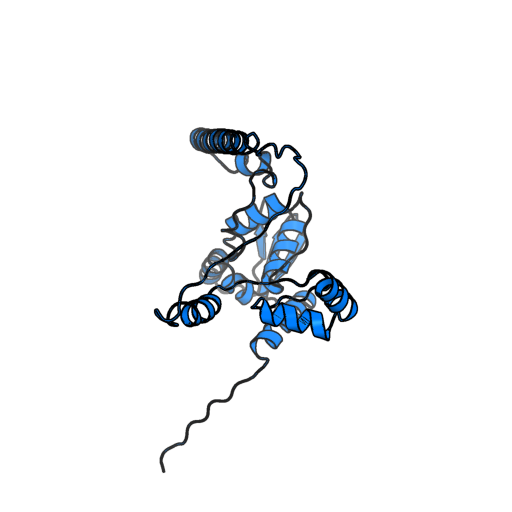1.00 82.12 224 HIS A C 1
ATOM 1820 O O . HIS A 1 224 ? 28.771 -3.254 21.306 1.00 82.12 224 HIS A O 1
ATOM 1826 N N . GLN A 1 225 ? 30.313 -2.161 20.090 1.00 72.00 225 GLN A N 1
ATOM 1827 C CA . GLN A 1 225 ? 31.497 -2.724 20.750 1.00 72.00 225 GLN A CA 1
ATOM 1828 C C . GLN A 1 225 ? 31.493 -2.549 22.284 1.00 72.00 225 GLN A C 1
ATOM 1830 O O . GLN A 1 225 ? 31.862 -3.475 23.009 1.00 72.00 225 GLN A O 1
ATOM 1835 N N . GLU A 1 226 ? 30.991 -1.421 22.800 1.00 67.19 226 GLU A N 1
ATOM 1836 C CA . GLU A 1 226 ? 30.856 -1.180 24.248 1.00 67.19 226 GLU A CA 1
ATOM 1837 C C . GLU A 1 226 ? 29.886 -2.162 24.925 1.00 67.19 226 GLU A C 1
ATOM 1839 O O . GLU A 1 226 ? 30.174 -2.712 25.989 1.00 67.19 226 GLU A O 1
ATOM 1844 N N . GLN A 1 227 ? 28.760 -2.469 24.279 1.00 61.34 227 GLN A N 1
ATOM 1845 C CA . GLN A 1 227 ? 27.740 -3.366 24.829 1.00 61.34 227 GLN A CA 1
ATOM 1846 C C . GLN A 1 227 ? 28.137 -4.839 24.754 1.00 61.34 227 GLN A C 1
ATOM 1848 O O . GLN A 1 227 ? 27.793 -5.629 25.640 1.00 61.34 227 GLN A O 1
ATOM 1853 N N . TYR A 1 228 ? 28.878 -5.217 23.711 1.00 62.28 228 TYR A N 1
ATOM 1854 C CA . TYR A 1 228 ? 29.465 -6.547 23.603 1.00 62.28 228 TYR A CA 1
ATOM 1855 C C . TYR A 1 228 ? 30.428 -6.822 24.769 1.00 62.28 228 TYR A C 1
ATOM 1857 O O . TYR A 1 228 ? 30.360 -7.879 25.401 1.00 62.28 228 TYR A O 1
ATOM 1865 N N . ASN A 1 229 ? 31.254 -5.836 25.127 1.00 63.09 229 ASN A N 1
ATOM 1866 C CA . ASN A 1 229 ? 32.209 -5.947 26.229 1.00 63.09 229 ASN A CA 1
ATOM 1867 C C . ASN A 1 229 ? 31.524 -6.037 27.605 1.00 63.09 229 ASN A C 1
ATOM 1869 O O . ASN A 1 229 ? 31.972 -6.804 28.459 1.00 63.09 229 ASN A O 1
ATOM 1873 N N . ILE A 1 230 ? 30.404 -5.333 27.810 1.00 61.31 230 ILE A N 1
ATOM 1874 C CA . ILE A 1 230 ? 29.598 -5.428 29.042 1.00 61.31 230 ILE A CA 1
ATOM 1875 C C . ILE A 1 230 ? 28.980 -6.825 29.195 1.00 61.31 230 ILE A C 1
ATOM 1877 O O . ILE A 1 230 ? 29.018 -7.405 30.280 1.00 61.31 230 ILE A O 1
ATOM 1881 N N . LYS A 1 231 ? 28.443 -7.402 28.110 1.00 59.47 231 LYS A N 1
ATOM 1882 C CA . LYS A 1 231 ? 27.856 -8.754 28.133 1.00 59.47 231 LYS A CA 1
ATOM 1883 C C . LYS A 1 231 ? 28.912 -9.850 28.312 1.00 59.47 231 LYS A C 1
ATOM 1885 O O . LYS A 1 231 ? 28.616 -10.861 28.939 1.00 59.47 231 LYS A O 1
ATOM 1890 N N . LYS A 1 232 ? 30.137 -9.645 27.815 1.00 57.00 232 LYS A N 1
ATOM 1891 C CA . LYS A 1 232 ? 31.256 -10.587 27.982 1.00 57.00 232 LYS A CA 1
ATOM 1892 C C . LYS A 1 232 ? 31.824 -10.610 29.407 1.00 57.00 232 LYS A C 1
ATOM 1894 O O . LYS A 1 232 ? 32.317 -11.644 29.819 1.00 57.00 232 LYS A O 1
ATOM 1899 N N . ARG A 1 233 ? 31.735 -9.511 30.165 1.00 55.62 233 ARG A N 1
ATOM 1900 C CA . ARG A 1 233 ? 32.192 -9.440 31.572 1.00 55.62 233 ARG A CA 1
ATOM 1901 C C . ARG A 1 233 ? 31.229 -10.070 32.588 1.00 55.62 233 ARG A C 1
ATOM 1903 O O . ARG A 1 233 ? 31.587 -10.196 33.751 1.00 55.62 233 ARG A O 1
ATOM 1910 N N . ARG A 1 234 ? 30.003 -10.404 32.171 1.00 52.56 234 ARG A N 1
ATOM 1911 C CA . ARG A 1 234 ? 28.947 -10.996 33.016 1.00 52.56 234 ARG A CA 1
ATOM 1912 C C . ARG A 1 234 ? 28.760 -12.507 32.803 1.00 52.56 234 ARG A C 1
ATOM 1914 O O . ARG A 1 234 ? 27.854 -13.081 33.397 1.00 52.56 234 ARG A O 1
ATOM 1921 N N . LYS A 1 235 ? 29.574 -13.119 31.943 1.00 44.25 235 LYS A N 1
ATOM 1922 C CA . LYS A 1 235 ? 29.701 -14.568 31.755 1.00 44.25 235 LYS A CA 1
ATOM 1923 C C . LYS A 1 235 ? 31.089 -14.990 32.198 1.00 44.25 235 LYS A C 1
ATOM 1925 O O . LYS A 1 235 ? 31.191 -16.132 32.680 1.00 44.25 235 LYS A O 1
#

Organism: NCBI:txid1421715

Foldseek 3Di:
DDDDDDDDDDPCPPVVQLVCQVVCQVVVPPFQEWEDDPNDIGTHHLVLLVVFFVQSVVVVVPDDPDRYYYHYDPPADPVLVVQLRCCSRNVHGDDDLVSLQRNLVVCLVRVGPPRVPDDDDVVSHDPVVVPVPDPDPVVVVVVVVVVVVVVVVVVVVVPDDDDDDDDDDDDDDDDDDDDDDDDPPPPVVVVVVQLPDQDWDADPPDRDTDRHPVRNLVCCVVPVVVVNVVVVVVD